Protein AF-A0A958PNV8-F1 (afdb_monomer_lite)

Secondary structure (DSSP, 8-state):
-HHHHHHHHHHHHHH----EEEEEEEEEEETTT--EEEEEEEEE-SSSTT-EEEEETTTEEEEESS--TTTS--BTTEEEEEEEEEEEGGGS-GGGGGGGTTPEE-TT--TT-SSEE-HHHHHHHHTTPPPEE-SS-TTSEE--HHHHHHHHHH-TT-EEEEEEEE-STTSPPEE-----GGGS--

Sequence (186 aa):
MTRSIFFILICLASAFKAFSVEVGFVTYQDHLDGSSVMYHVFISYPDKNSQWIHAYPPNGVESFHQFDRAFFPPSERYTLKIEIFSAPAWVLPTESYQVYFGKKFDRFYHGDNQHTTYCSKMVGELLGIPTTPFEDDPTRRGISVKNVYDFLHKNSLFQKTRVLYRLSPQTPFQELPHISCQSLLL

Radius of gyration: 18.82 Å; chains: 1; bounding box: 50×42×56 Å

pLDDT: mean 82.13, std 15.22, range [35.0, 97.25]

Structure (mmCIF, N/CA/C/O backbone):
data_AF-A0A958PNV8-F1
#
_entry.id   AF-A0A958PNV8-F1
#
loop_
_atom_site.group_PDB
_atom_site.id
_atom_site.type_symbol
_atom_site.label_atom_id
_atom_site.label_alt_id
_atom_site.label_comp_id
_atom_site.label_asym_id
_atom_site.label_entity_id
_atom_site.label_seq_id
_atom_site.pdbx_PDB_ins_code
_atom_site.Cartn_x
_atom_site.Cartn_y
_atom_site.Cartn_z
_atom_site.occupancy
_atom_site.B_iso_or_equiv
_atom_site.auth_seq_id
_atom_site.auth_comp_id
_atom_site.auth_asym_id
_atom_site.auth_atom_id
_atom_site.pdbx_PDB_model_num
ATOM 1 N N . MET A 1 1 ? -34.381 15.524 32.904 1.00 59.22 1 MET A N 1
ATOM 2 C CA . MET A 1 1 ? -33.508 14.360 32.609 1.00 59.22 1 MET A CA 1
ATOM 3 C C . MET A 1 1 ? -33.134 14.214 31.129 1.00 59.22 1 MET A C 1
ATOM 5 O O . MET A 1 1 ? -32.076 13.675 30.850 1.00 59.22 1 MET A O 1
ATOM 9 N N . THR A 1 2 ? -33.910 14.730 30.170 1.00 59.84 2 THR A N 1
ATOM 10 C CA . THR A 1 2 ? -33.634 14.605 28.719 1.00 59.84 2 THR A CA 1
ATOM 11 C C . THR A 1 2 ? -32.406 15.382 28.217 1.00 59.84 2 THR A C 1
ATOM 13 O O . THR A 1 2 ? -31.711 14.913 27.321 1.00 59.84 2 THR A O 1
ATOM 16 N N . ARG A 1 3 ? -32.077 16.532 28.823 1.00 60.06 3 ARG A N 1
ATOM 17 C CA . ARG A 1 3 ? -30.912 17.358 28.433 1.00 60.06 3 ARG A CA 1
ATOM 18 C C . ARG A 1 3 ? -29.554 16.692 28.701 1.00 60.06 3 ARG A C 1
ATOM 20 O O . ARG A 1 3 ? -28.625 16.892 27.928 1.00 60.06 3 ARG A O 1
ATOM 27 N N . SER A 1 4 ? -29.450 15.874 29.748 1.00 62.16 4 SER A N 1
ATOM 28 C CA . SER A 1 4 ? -28.208 15.174 30.113 1.00 62.16 4 SER A CA 1
ATOM 29 C C . SER A 1 4 ? -27.906 13.997 29.179 1.00 62.16 4 SER A C 1
ATOM 31 O O . SER A 1 4 ? -26.751 13.760 28.848 1.00 62.16 4 SER A O 1
ATOM 33 N N . ILE A 1 5 ? -28.944 13.304 28.696 1.00 68.88 5 ILE A N 1
ATOM 34 C CA . ILE A 1 5 ? -28.809 12.196 27.736 1.00 68.88 5 ILE A CA 1
ATOM 35 C C . ILE A 1 5 ? -28.324 12.720 26.378 1.00 68.88 5 ILE A C 1
ATOM 37 O O . ILE A 1 5 ? -27.430 12.137 25.773 1.00 68.88 5 ILE A O 1
ATOM 41 N N . PHE A 1 6 ? -28.858 13.859 25.928 1.00 66.62 6 PHE A N 1
ATOM 42 C CA . PHE A 1 6 ? -28.461 14.472 24.658 1.00 66.62 6 PHE A CA 1
ATOM 43 C C . PHE A 1 6 ? -26.981 14.897 24.654 1.00 66.62 6 PHE A C 1
ATOM 45 O O . PHE A 1 6 ? -26.277 14.679 23.672 1.00 66.62 6 PHE A O 1
ATOM 52 N N . PHE A 1 7 ? -26.479 15.424 25.777 1.00 65.56 7 PHE A N 1
ATOM 53 C CA . PHE A 1 7 ? -25.064 15.777 25.935 1.00 65.56 7 PHE A CA 1
ATOM 54 C C . PHE A 1 7 ? -24.144 14.547 25.916 1.00 65.56 7 PHE A C 1
ATOM 56 O O . PHE A 1 7 ? -23.103 14.578 25.269 1.00 65.56 7 PHE A O 1
ATOM 63 N N . ILE A 1 8 ? -24.540 13.444 26.563 1.00 71.12 8 ILE A N 1
ATOM 64 C CA . ILE A 1 8 ? -23.779 12.184 26.542 1.00 71.12 8 ILE A CA 1
ATOM 65 C C . ILE A 1 8 ? -23.729 11.600 25.124 1.00 71.12 8 ILE A C 1
ATOM 67 O O . ILE A 1 8 ? -22.671 11.157 24.695 1.00 71.12 8 ILE A O 1
ATOM 71 N N . LEU A 1 9 ? -24.829 11.654 24.367 1.00 65.19 9 LEU A N 1
ATOM 72 C CA . LEU A 1 9 ? -24.868 11.171 22.982 1.00 65.19 9 LEU A CA 1
ATOM 73 C C . LEU A 1 9 ? -24.000 12.013 22.037 1.00 65.19 9 LEU A C 1
ATOM 75 O O . LEU A 1 9 ? -23.308 11.447 21.196 1.00 65.19 9 LEU A O 1
ATOM 79 N N . ILE A 1 10 ? -23.975 13.340 22.201 1.00 64.12 10 ILE A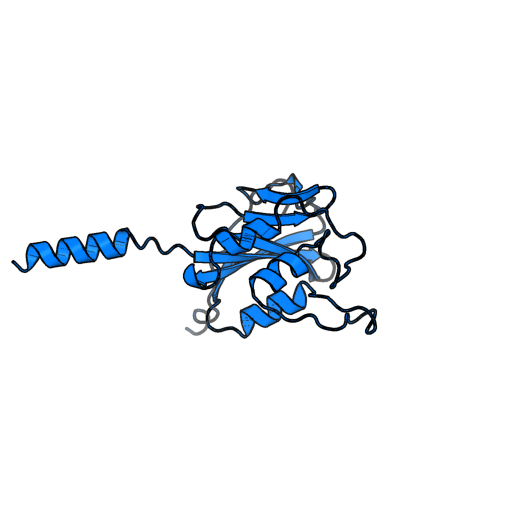 N 1
ATOM 80 C CA . ILE A 1 10 ? -23.088 14.224 21.426 1.00 64.12 10 ILE A CA 1
ATOM 81 C C . ILE A 1 10 ? -21.618 13.993 21.803 1.00 64.12 10 ILE A C 1
ATOM 83 O O . ILE A 1 10 ? -20.769 13.955 20.918 1.00 64.12 10 ILE A O 1
ATOM 87 N N . CYS A 1 11 ? -21.311 13.798 23.089 1.00 59.19 11 CYS A N 1
ATOM 88 C CA . CYS A 1 11 ? -19.958 13.478 23.547 1.00 59.19 11 CYS A CA 1
ATOM 89 C C . CYS A 1 11 ? -19.495 12.083 23.101 1.00 59.19 11 CYS A C 1
ATOM 91 O O . CYS A 1 11 ? -18.329 11.926 22.755 1.00 59.19 11 CYS A O 1
ATOM 93 N N . LEU A 1 12 ? -20.382 11.080 23.052 1.00 58.47 12 LEU A N 1
ATOM 94 C CA . LEU A 1 12 ? -20.063 9.795 22.425 1.00 58.47 12 LEU A CA 1
ATOM 95 C C . LEU A 1 12 ? -19.816 9.989 20.927 1.00 58.47 12 LEU A C 1
ATOM 97 O O . LEU A 1 12 ? -18.789 9.547 20.433 1.00 58.47 12 LEU A O 1
ATOM 101 N N . ALA A 1 13 ? -20.695 10.698 20.213 1.00 57.84 13 ALA A N 1
ATOM 102 C CA . ALA A 1 13 ? -20.546 10.948 18.778 1.00 57.84 13 ALA A CA 1
ATOM 103 C C . ALA A 1 13 ? -19.262 11.725 18.423 1.00 57.84 13 ALA A C 1
ATOM 105 O O . ALA A 1 13 ? -18.669 11.467 17.381 1.00 57.84 13 ALA A O 1
ATOM 106 N N . SER A 1 14 ? -18.796 12.638 19.283 1.00 51.69 14 SER A N 1
ATOM 107 C CA . SER A 1 14 ? -17.532 13.364 19.093 1.00 51.69 14 SER A CA 1
ATOM 108 C C . SER A 1 14 ? -16.295 12.590 19.571 1.00 51.69 14 SER A C 1
ATOM 110 O O . SER A 1 14 ? -15.209 12.801 19.029 1.00 51.69 14 SER A O 1
ATOM 112 N N . ALA A 1 15 ? -16.449 11.661 20.523 1.00 52.59 15 ALA A N 1
ATOM 113 C CA . ALA A 1 15 ? -15.430 10.669 20.874 1.00 52.59 15 ALA A CA 1
ATOM 114 C C . ALA A 1 15 ? -15.269 9.601 19.776 1.00 52.59 15 ALA A C 1
ATOM 116 O O . ALA A 1 15 ? -14.166 9.104 19.563 1.00 52.59 15 ALA A O 1
ATOM 117 N N . PHE A 1 16 ? -16.323 9.335 18.999 1.00 51.94 16 PHE A N 1
ATOM 118 C CA . PHE A 1 16 ? -16.246 8.680 17.694 1.00 51.94 16 PHE A CA 1
ATOM 119 C C . PHE A 1 16 ? -15.812 9.670 16.603 1.00 51.94 16 PHE A C 1
ATOM 121 O O . PHE A 1 16 ? -16.399 9.706 15.520 1.00 51.94 16 PHE A O 1
ATOM 128 N N . LYS A 1 17 ? -14.723 10.429 16.815 1.00 51.03 17 LYS A N 1
ATOM 129 C CA . LYS A 1 17 ? -13.845 10.717 15.672 1.00 51.03 17 LYS A CA 1
ATOM 130 C C . LYS A 1 17 ? -13.411 9.346 15.178 1.00 51.03 17 LYS A C 1
ATOM 132 O O . LYS A 1 17 ? -12.530 8.735 15.771 1.00 51.03 17 LYS A O 1
ATOM 137 N N . ALA A 1 18 ? -14.174 8.820 14.224 1.00 59.09 18 ALA A N 1
ATOM 138 C CA . ALA A 1 18 ? -14.134 7.429 13.844 1.00 59.09 18 ALA A CA 1
ATOM 139 C C . ALA A 1 18 ? -12.719 7.135 13.373 1.00 59.09 18 ALA A C 1
ATOM 141 O O . ALA A 1 18 ? -12.309 7.564 12.298 1.00 59.09 18 ALA A O 1
ATOM 142 N N . PHE A 1 19 ? -11.964 6.455 14.228 1.00 75.25 19 PHE A N 1
ATOM 143 C CA . PHE A 1 19 ? -10.732 5.815 13.838 1.00 75.25 19 PHE A CA 1
ATOM 144 C C . PHE A 1 19 ? -11.064 4.991 12.589 1.00 75.25 19 PHE A C 1
ATOM 146 O O . PHE A 1 19 ? -11.997 4.179 12.590 1.00 75.25 19 PHE A O 1
ATOM 153 N N . SER A 1 20 ? -10.379 5.288 11.493 1.00 87.06 20 SER A N 1
ATOM 154 C CA . SER A 1 20 ? -10.555 4.614 10.215 1.00 87.06 20 SER A CA 1
ATOM 155 C C . SER A 1 20 ? -9.220 4.047 9.786 1.00 87.06 20 SER A C 1
ATOM 157 O O . SER A 1 20 ? -8.192 4.714 9.903 1.00 87.06 20 SER A O 1
ATOM 159 N N . VAL A 1 21 ? -9.249 2.835 9.253 1.00 91.31 21 VAL A N 1
ATOM 160 C CA . VAL A 1 21 ? -8.105 2.276 8.539 1.00 91.31 21 VAL A CA 1
ATOM 161 C C . VAL A 1 21 ? -8.167 2.811 7.124 1.00 91.31 21 VAL A C 1
ATOM 163 O O . VAL A 1 21 ? -9.217 2.772 6.484 1.00 91.31 21 VAL A O 1
ATOM 166 N N . GLU A 1 22 ? -7.047 3.318 6.638 1.00 93.69 22 GLU A N 1
ATOM 167 C CA . GLU A 1 22 ? -6.929 3.873 5.304 1.00 93.69 22 GLU A CA 1
ATOM 168 C C . GLU A 1 22 ? -5.871 3.121 4.514 1.00 93.69 22 GLU A C 1
ATOM 170 O O . GLU A 1 22 ? -4.796 2.842 5.029 1.00 93.69 22 GLU A O 1
ATOM 175 N N . VAL A 1 23 ? -6.143 2.814 3.252 1.00 95.38 23 VAL A N 1
ATOM 176 C CA . VAL A 1 23 ? -5.193 2.191 2.330 1.00 95.38 23 VAL A CA 1
ATOM 177 C C . VAL A 1 23 ? -4.943 3.162 1.190 1.00 95.38 23 VAL A C 1
ATOM 179 O O . VAL A 1 23 ? -5.884 3.581 0.518 1.00 95.38 23 VAL A O 1
ATOM 182 N N . GLY A 1 24 ? -3.684 3.536 0.981 1.00 94.75 24 GLY A N 1
ATOM 183 C CA . GLY A 1 24 ? -3.285 4.450 -0.080 1.00 94.75 24 GLY A CA 1
ATOM 184 C C . GLY A 1 24 ? -2.506 3.751 -1.185 1.00 94.75 24 GLY A C 1
ATOM 185 O O . GLY A 1 24 ? -1.618 2.944 -0.913 1.00 94.75 24 GLY A O 1
ATOM 186 N N . PHE A 1 25 ? -2.824 4.092 -2.432 1.00 94.88 25 PHE A N 1
ATOM 187 C CA . PHE A 1 25 ? -2.173 3.577 -3.636 1.00 94.88 25 PHE A CA 1
ATOM 188 C C . PHE A 1 25 ? -1.466 4.691 -4.365 1.00 94.88 25 PHE A C 1
ATOM 190 O O . PHE A 1 25 ? -2.079 5.716 -4.646 1.00 94.88 25 PHE A O 1
ATOM 197 N N . VAL A 1 26 ? -0.215 4.461 -4.743 1.00 92.00 26 VAL A N 1
ATOM 198 C CA . VAL A 1 26 ? 0.576 5.418 -5.506 1.00 92.00 26 VAL A CA 1
ATOM 199 C C . VAL A 1 26 ? 0.642 4.986 -6.957 1.00 92.00 26 VAL A C 1
ATOM 201 O O . VAL A 1 26 ? 1.039 3.864 -7.278 1.00 92.00 26 VAL A O 1
ATOM 204 N N . THR A 1 27 ? 0.258 5.909 -7.828 1.00 91.25 27 THR A N 1
ATOM 205 C CA . THR A 1 27 ? 0.253 5.742 -9.276 1.00 91.25 27 THR A CA 1
ATOM 206 C C . THR A 1 27 ? 1.120 6.823 -9.907 1.00 91.25 27 THR A C 1
ATOM 208 O O . THR A 1 27 ? 0.961 8.004 -9.594 1.00 91.25 27 THR A O 1
ATOM 211 N N . TYR A 1 28 ? 2.025 6.422 -10.796 1.00 88.56 28 TYR A N 1
ATOM 212 C CA . TYR A 1 28 ? 2.662 7.339 -11.738 1.00 88.56 28 TYR A CA 1
ATOM 213 C C . TYR A 1 28 ? 1.811 7.424 -12.995 1.00 88.56 28 TYR A C 1
ATOM 215 O O . TYR A 1 28 ? 1.388 6.390 -13.510 1.00 88.56 28 TYR A O 1
ATOM 223 N N . GLN A 1 29 ? 1.579 8.638 -13.481 1.00 88.25 29 GLN A N 1
ATOM 224 C CA . GLN A 1 29 ? 0.932 8.893 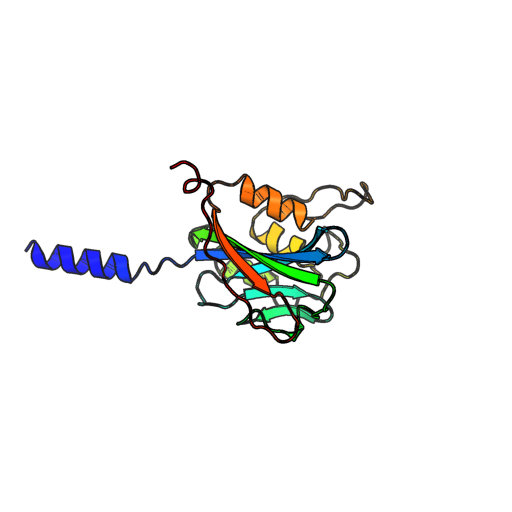-14.761 1.00 88.25 29 GLN A CA 1
ATOM 225 C C . GLN A 1 29 ? 1.897 9.646 -15.676 1.00 88.25 29 GLN A C 1
ATOM 227 O O . GLN A 1 29 ? 2.366 10.722 -15.306 1.00 88.25 29 GLN A O 1
ATOM 232 N N . ASP A 1 30 ? 2.204 9.073 -16.838 1.00 87.00 30 ASP A N 1
ATOM 233 C CA . ASP A 1 30 ? 3.079 9.677 -17.844 1.00 87.00 30 ASP A CA 1
ATOM 234 C C . ASP A 1 30 ? 2.318 10.745 -18.640 1.00 87.00 30 ASP A C 1
ATOM 236 O O . ASP A 1 30 ? 1.210 10.518 -19.132 1.00 87.00 30 ASP A O 1
ATOM 240 N N . HIS A 1 31 ? 2.913 11.929 -18.762 1.00 84.06 31 HIS A N 1
ATOM 241 C CA . HIS A 1 31 ? 2.342 13.044 -19.512 1.00 84.06 31 HIS A CA 1
ATOM 242 C C . HIS A 1 31 ? 2.406 12.873 -21.033 1.00 84.06 31 HIS A C 1
ATOM 244 O O . HIS A 1 31 ? 1.664 13.553 -21.740 1.00 84.06 31 HIS A O 1
ATOM 250 N N . LEU A 1 32 ? 3.285 12.005 -21.542 1.00 84.81 32 LEU A N 1
ATOM 251 C CA . LEU A 1 32 ? 3.522 11.859 -22.978 1.00 84.81 32 LEU A CA 1
ATOM 252 C C . LEU A 1 32 ? 2.483 10.971 -23.661 1.00 84.81 32 LEU A C 1
ATOM 254 O O . LEU A 1 32 ? 2.019 11.303 -24.749 1.00 84.81 32 LEU A O 1
ATOM 258 N N . ASP A 1 33 ? 2.127 9.850 -23.037 1.00 88.81 33 ASP A N 1
ATOM 259 C CA . ASP A 1 33 ? 1.218 8.851 -23.610 1.00 88.81 33 ASP A CA 1
ATOM 260 C C . ASP A 1 33 ? -0.023 8.583 -22.742 1.00 88.81 33 ASP A C 1
ATOM 262 O O . ASP A 1 33 ? -0.906 7.824 -23.141 1.00 88.81 33 ASP A O 1
ATOM 266 N N . GLY A 1 34 ? -0.119 9.215 -21.566 1.00 84.62 34 GLY A N 1
ATOM 267 C CA . GLY A 1 34 ? -1.224 9.024 -20.630 1.00 84.62 34 GLY A CA 1
ATOM 268 C C . GLY A 1 34 ? -1.208 7.672 -19.914 1.00 84.62 34 GLY A C 1
ATOM 269 O O . GLY A 1 34 ? -2.163 7.366 -19.194 1.00 84.62 34 GLY A O 1
ATOM 270 N N . SER A 1 35 ? -0.156 6.865 -20.089 1.00 87.69 35 SER A N 1
ATOM 271 C CA . SER A 1 35 ? -0.009 5.586 -19.402 1.00 87.69 35 SER A CA 1
ATOM 272 C C . SER A 1 35 ? 0.060 5.785 -17.889 1.00 87.69 35 SER A C 1
ATOM 274 O O . SER A 1 35 ? 0.491 6.823 -17.380 1.00 87.69 35 SER A O 1
ATOM 276 N N . SER A 1 36 ? -0.413 4.786 -17.143 1.00 88.19 36 SER A N 1
ATOM 277 C CA . SER A 1 36 ? -0.394 4.828 -15.685 1.00 88.19 36 SER A CA 1
ATOM 278 C C . SER A 1 36 ? 0.047 3.497 -15.104 1.00 88.19 36 SER A C 1
ATOM 280 O O . SER A 1 36 ? -0.340 2.434 -15.590 1.00 88.19 36 SER A O 1
ATOM 282 N N . VAL A 1 37 ? 0.873 3.566 -14.063 1.00 88.88 37 VAL A N 1
ATOM 283 C CA . VAL A 1 37 ? 1.393 2.392 -13.362 1.00 88.88 37 VAL A CA 1
ATOM 284 C C . VAL A 1 37 ? 1.232 2.599 -11.867 1.00 88.88 37 VAL A C 1
ATOM 286 O O . VAL A 1 37 ? 1.790 3.529 -11.279 1.00 88.88 37 VAL A O 1
ATOM 289 N N . MET A 1 38 ? 0.465 1.707 -11.249 1.00 90.31 38 MET A N 1
ATOM 290 C CA . MET A 1 38 ? 0.332 1.623 -9.803 1.00 90.31 38 MET A CA 1
ATOM 291 C C . MET A 1 38 ? 1.482 0.785 -9.256 1.00 90.31 38 MET A C 1
ATOM 293 O O . MET A 1 38 ? 1.607 -0.388 -9.602 1.00 90.31 38 MET A O 1
ATOM 297 N N . TYR A 1 39 ? 2.339 1.381 -8.433 1.00 88.31 39 TYR A N 1
ATOM 298 C CA . TYR A 1 39 ? 3.616 0.756 -8.069 1.00 88.31 39 TYR A CA 1
ATOM 299 C C . TYR A 1 39 ? 3.803 0.560 -6.567 1.00 88.31 39 TYR A C 1
ATOM 301 O O . TYR A 1 39 ? 4.649 -0.231 -6.156 1.00 88.31 39 TYR A O 1
ATOM 309 N N . HIS A 1 40 ? 3.038 1.268 -5.734 1.00 93.19 40 HIS A N 1
ATOM 310 C CA . HIS A 1 40 ? 3.202 1.193 -4.288 1.00 93.19 40 HIS A CA 1
ATOM 311 C C . HIS A 1 40 ? 1.869 1.287 -3.561 1.00 93.19 40 HIS A C 1
ATOM 313 O O . HIS A 1 40 ? 0.949 1.973 -4.005 1.00 93.19 40 HIS A O 1
ATOM 319 N N . VAL A 1 41 ? 1.786 0.600 -2.426 1.00 95.88 41 VAL A N 1
ATOM 320 C CA . VAL A 1 41 ? 0.628 0.613 -1.534 1.00 95.88 41 VAL A CA 1
ATOM 321 C C . VAL A 1 41 ? 1.091 0.705 -0.083 1.00 95.88 41 VAL A C 1
ATOM 323 O O . VAL A 1 41 ? 2.143 0.180 0.289 1.00 95.88 41 VAL A O 1
ATOM 326 N N . PHE A 1 42 ? 0.318 1.399 0.737 1.00 95.50 42 PHE A N 1
ATOM 327 C CA . PHE A 1 42 ? 0.571 1.590 2.161 1.00 95.50 42 PHE A CA 1
ATOM 328 C C . PHE A 1 42 ? -0.748 1.658 2.927 1.00 95.50 42 PHE A C 1
ATOM 330 O O . PHE A 1 42 ? -1.807 1.846 2.330 1.00 95.50 42 PHE A O 1
ATOM 337 N N . ILE A 1 43 ? -0.693 1.505 4.247 1.00 95.44 43 ILE A N 1
ATOM 338 C CA . ILE A 1 43 ? -1.884 1.436 5.100 1.00 95.44 43 ILE A CA 1
ATOM 339 C C . ILE A 1 43 ? -1.685 2.273 6.367 1.00 95.44 43 ILE A C 1
ATOM 341 O O . ILE A 1 43 ? -0.571 2.355 6.881 1.00 95.44 43 ILE A O 1
ATOM 345 N N . SER A 1 44 ? -2.720 2.968 6.835 1.00 92.81 44 SER A N 1
ATOM 346 C CA . SER A 1 44 ? -2.668 3.780 8.053 1.00 92.81 44 SER A CA 1
ATOM 347 C C . SER A 1 44 ? -2.778 2.905 9.296 1.00 92.81 44 SER A C 1
ATOM 349 O O . SER A 1 44 ? -3.285 1.784 9.231 1.00 92.81 44 SER A O 1
ATOM 351 N N . TYR A 1 45 ? -2.325 3.414 10.439 1.00 87.81 45 TYR A N 1
ATOM 352 C CA . TYR A 1 45 ? -2.700 2.848 11.732 1.00 87.81 45 TYR A CA 1
ATOM 353 C C . TYR A 1 45 ? -4.118 3.306 12.098 1.00 87.81 45 TYR A C 1
ATOM 355 O O . TYR A 1 45 ? -4.409 4.499 11.968 1.00 87.81 45 TYR A O 1
ATOM 363 N N . PRO A 1 46 ? -4.986 2.411 12.602 1.00 79.94 46 PRO A N 1
ATOM 364 C CA . PRO A 1 46 ? -6.336 2.782 13.016 1.00 79.94 46 PRO A CA 1
ATOM 365 C C . PRO A 1 46 ? -6.327 3.819 14.145 1.00 79.94 46 PRO A C 1
ATOM 367 O O . PRO A 1 46 ? -7.162 4.711 14.153 1.00 79.94 46 PRO A O 1
ATOM 370 N N . ASP A 1 47 ? -5.386 3.724 15.085 1.00 77.69 47 ASP A N 1
ATOM 371 C CA . ASP A 1 47 ? -5.351 4.466 16.351 1.00 77.69 47 ASP A CA 1
ATOM 372 C C . ASP A 1 47 ? -4.367 5.647 16.373 1.00 77.69 47 ASP A C 1
ATOM 374 O O . ASP A 1 47 ? -4.365 6.442 17.318 1.00 77.69 47 ASP A O 1
ATOM 378 N N . LYS A 1 48 ? -3.540 5.805 15.333 1.00 73.81 48 LYS A N 1
ATOM 379 C CA . LYS A 1 48 ? -2.525 6.862 15.262 1.00 73.81 48 LYS A CA 1
ATOM 380 C C . LYS A 1 48 ? -2.793 7.782 14.090 1.00 73.81 48 LYS A C 1
ATOM 382 O O . LYS A 1 48 ? -2.515 7.467 12.935 1.00 73.81 48 LYS A O 1
ATOM 387 N N . ASN A 1 49 ? -3.307 8.960 14.431 1.00 71.19 49 ASN A N 1
ATOM 388 C CA . ASN A 1 49 ? -3.658 9.984 13.462 1.00 71.19 49 ASN A CA 1
ATOM 389 C C . ASN A 1 49 ? -2.473 10.289 12.530 1.00 71.19 49 ASN A C 1
ATOM 391 O O . ASN A 1 49 ? -1.380 10.634 12.987 1.00 71.19 49 ASN A O 1
ATOM 395 N N . SER A 1 50 ? -2.713 10.155 11.227 1.00 75.56 50 SER A N 1
ATOM 396 C CA . SER A 1 50 ? -1.743 10.408 10.159 1.00 75.56 50 SER A CA 1
ATOM 397 C C . SER A 1 50 ? -0.467 9.559 10.197 1.00 75.56 50 SER A C 1
ATOM 399 O O . SER A 1 50 ? 0.505 9.935 9.550 1.00 75.56 50 SER A O 1
ATOM 401 N N . GLN A 1 51 ? -0.424 8.437 10.925 1.00 88.38 51 GLN A N 1
ATOM 402 C CA . GLN A 1 51 ? 0.699 7.505 10.821 1.00 88.38 51 GLN A CA 1
ATOM 403 C C . GLN A 1 51 ? 0.371 6.395 9.822 1.00 88.38 51 GLN A C 1
ATOM 405 O O . GLN A 1 51 ? -0.680 5.759 9.892 1.00 88.38 51 GLN A O 1
ATOM 410 N N . TRP A 1 52 ? 1.304 6.145 8.915 1.00 92.06 52 TRP A N 1
ATOM 411 C CA . TRP A 1 52 ? 1.220 5.135 7.871 1.00 92.06 52 TRP A CA 1
ATOM 412 C C . TRP A 1 52 ? 2.336 4.118 8.038 1.00 92.06 52 TRP A C 1
ATOM 414 O O . TRP A 1 52 ? 3.397 4.449 8.565 1.00 92.06 52 TRP A O 1
ATOM 424 N N . ILE A 1 53 ? 2.103 2.899 7.567 1.00 93.69 53 ILE A N 1
ATOM 425 C CA . ILE A 1 53 ? 3.102 1.843 7.449 1.00 93.69 53 ILE A CA 1
ATOM 426 C C . ILE A 1 53 ? 3.207 1.403 5.989 1.00 93.69 53 ILE A C 1
ATOM 428 O O . ILE A 1 53 ? 2.216 1.320 5.254 1.00 93.69 53 ILE A O 1
ATOM 432 N N . HIS A 1 54 ? 4.422 1.100 5.558 1.00 94.19 54 HIS A N 1
ATOM 433 C CA . HIS A 1 54 ? 4.693 0.516 4.250 1.00 94.19 54 HIS A CA 1
ATOM 434 C C . HIS A 1 54 ? 5.888 -0.427 4.318 1.00 94.19 54 HIS A C 1
ATOM 436 O O . HIS A 1 54 ? 6.656 -0.382 5.274 1.00 94.19 54 HIS A O 1
ATOM 442 N N . ALA A 1 55 ? 6.063 -1.244 3.282 1.00 94.44 55 ALA A N 1
ATOM 443 C CA . ALA A 1 55 ? 7.309 -1.958 3.040 1.00 94.44 55 ALA A CA 1
ATOM 444 C C . ALA A 1 55 ? 7.967 -1.400 1.773 1.00 94.44 55 ALA A C 1
ATOM 446 O O . ALA A 1 55 ? 7.408 -1.553 0.686 1.00 94.44 55 ALA A O 1
ATOM 447 N N . TYR A 1 56 ? 9.121 -0.743 1.903 1.00 90.19 56 TYR A N 1
ATOM 448 C CA . TYR A 1 56 ? 9.793 -0.043 0.804 1.00 90.19 56 TYR A CA 1
ATOM 449 C C . TYR A 1 56 ? 11.318 -0.262 0.841 1.00 90.19 56 TYR A C 1
ATOM 451 O O . TYR A 1 56 ? 11.912 -0.343 1.921 1.00 90.19 56 TYR A O 1
ATOM 459 N N . PRO A 1 57 ? 11.991 -0.408 -0.314 1.00 86.94 57 PRO A N 1
ATOM 460 C CA . PRO A 1 57 ? 13.442 -0.530 -0.350 1.00 86.94 57 PRO A CA 1
ATOM 461 C C . PRO A 1 57 ? 14.136 0.795 0.027 1.00 86.94 57 PRO A C 1
ATOM 463 O O . PRO A 1 57 ? 13.622 1.866 -0.276 1.00 86.94 57 PRO A O 1
ATOM 466 N N . PRO A 1 58 ? 15.345 0.753 0.615 1.00 85.38 58 PRO A N 1
ATOM 467 C CA . PRO A 1 58 ? 16.098 -0.445 0.984 1.00 85.38 58 PRO A CA 1
ATOM 468 C C . PRO A 1 58 ? 15.741 -0.999 2.375 1.00 85.38 58 PRO A C 1
ATOM 470 O O . PRO A 1 58 ? 16.205 -2.086 2.717 1.00 85.38 58 PRO A O 1
ATOM 473 N N . ASN A 1 59 ? 14.939 -0.277 3.157 1.00 84.06 59 ASN A N 1
ATOM 474 C CA . ASN A 1 59 ? 14.843 -0.466 4.604 1.00 84.06 59 ASN A CA 1
ATOM 475 C C . ASN A 1 59 ? 13.854 -1.560 5.038 1.00 84.06 59 ASN A C 1
ATOM 477 O O . ASN A 1 59 ? 14.022 -2.143 6.107 1.00 84.06 59 ASN A O 1
ATOM 481 N N . GLY A 1 60 ? 12.871 -1.907 4.203 1.00 91.94 60 GLY A N 1
ATOM 482 C CA . GLY A 1 60 ? 11.817 -2.850 4.579 1.00 91.94 60 GLY A CA 1
ATOM 483 C C . GLY A 1 60 ? 10.616 -2.138 5.170 1.00 91.94 60 GLY A C 1
ATOM 484 O O . GLY A 1 60 ? 10.118 -1.196 4.560 1.00 91.94 60 GLY A O 1
ATOM 485 N N . VAL A 1 61 ? 10.105 -2.639 6.295 1.00 94.69 61 VAL A N 1
ATOM 486 C CA . VAL A 1 61 ? 8.891 -2.104 6.922 1.00 94.69 61 VAL A CA 1
ATOM 487 C C . VAL A 1 61 ? 9.208 -0.869 7.758 1.00 94.69 61 VAL A C 1
ATOM 489 O O . VAL A 1 61 ? 9.920 -0.961 8.757 1.00 94.69 61 VAL A O 1
ATOM 492 N N . GLU A 1 62 ? 8.629 0.270 7.387 1.00 92.12 62 GLU A N 1
ATOM 493 C CA . GLU A 1 62 ? 8.825 1.557 8.061 1.00 92.12 62 GLU A CA 1
ATOM 494 C C . GLU A 1 62 ? 7.493 2.267 8.309 1.00 92.12 62 GLU A C 1
ATOM 496 O O . GLU A 1 62 ? 6.480 1.988 7.663 1.00 92.12 62 GLU A O 1
ATOM 501 N N . SER A 1 63 ? 7.488 3.186 9.276 1.00 90.94 63 SER A N 1
ATOM 502 C CA . SER A 1 63 ? 6.352 4.073 9.528 1.00 90.94 63 SER A CA 1
ATOM 503 C C . SER A 1 63 ? 6.686 5.509 9.143 1.00 90.94 63 SER A C 1
ATOM 505 O O . SER A 1 63 ? 7.802 5.967 9.374 1.00 90.94 63 SER A O 1
ATOM 507 N N . PHE A 1 64 ? 5.710 6.236 8.606 1.00 87.56 64 PHE A N 1
ATOM 508 C CA . PHE A 1 64 ? 5.869 7.630 8.188 1.00 87.56 64 PHE A CA 1
ATOM 509 C C . PHE A 1 64 ? 4.616 8.457 8.510 1.00 87.56 64 PHE A C 1
ATOM 511 O O . PHE A 1 64 ? 3.525 7.913 8.663 1.00 87.56 64 PHE A O 1
ATOM 518 N N . HIS A 1 65 ? 4.772 9.778 8.648 1.00 80.88 65 HIS A N 1
ATOM 519 C CA . HIS A 1 65 ? 3.690 10.683 9.080 1.00 80.88 65 HIS A CA 1
ATOM 520 C C . HIS A 1 65 ? 3.102 11.555 7.966 1.00 80.88 65 HIS A C 1
ATOM 522 O O . HIS A 1 65 ? 2.011 12.103 8.101 1.00 80.88 65 HIS A O 1
ATOM 528 N N . GLN A 1 66 ? 3.834 11.731 6.873 1.00 73.44 66 GLN A N 1
ATOM 529 C CA . GLN A 1 66 ? 3.419 12.553 5.744 1.00 73.44 66 GLN A CA 1
ATOM 530 C C . GLN A 1 66 ? 3.888 11.887 4.459 1.00 73.44 66 GLN A C 1
ATOM 532 O O . GLN A 1 66 ? 4.909 11.200 4.460 1.00 73.44 66 GLN A O 1
ATOM 537 N N . PHE A 1 67 ? 3.149 12.103 3.371 1.00 73.19 67 PHE A N 1
ATOM 538 C CA . PHE A 1 67 ? 3.554 11.714 2.020 1.00 73.19 67 PHE A CA 1
ATOM 539 C C . PHE A 1 67 ? 4.762 12.567 1.599 1.00 73.19 67 PHE A C 1
ATOM 541 O O . PHE A 1 67 ? 4.638 13.524 0.837 1.00 73.19 67 PHE A O 1
ATOM 548 N N . ASP A 1 68 ? 5.918 12.294 2.199 1.00 59.69 68 ASP A N 1
ATOM 549 C CA . ASP A 1 68 ? 7.117 13.101 2.042 1.00 59.69 68 ASP A CA 1
ATOM 550 C C . ASP A 1 68 ? 7.768 12.853 0.674 1.00 59.69 68 ASP A C 1
ATOM 552 O O . ASP A 1 68 ? 7.612 11.807 0.036 1.00 59.69 68 ASP A O 1
ATOM 556 N N . ARG A 1 69 ? 8.521 13.852 0.218 1.00 53.53 69 ARG A N 1
ATOM 557 C CA . ARG A 1 69 ? 9.161 13.940 -1.095 1.00 53.53 69 ARG A CA 1
ATOM 558 C C . ARG A 1 69 ? 10.174 12.822 -1.354 1.00 53.53 69 ARG A C 1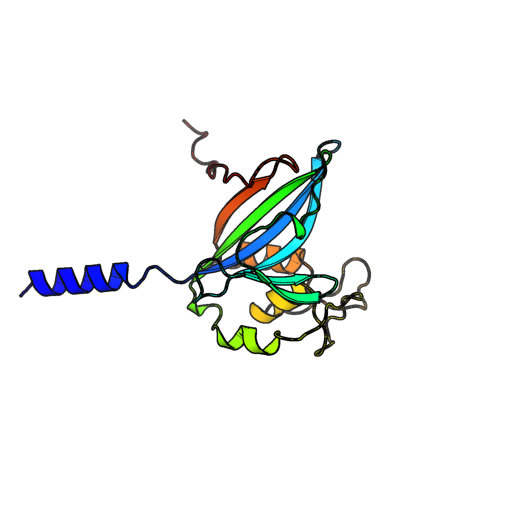
ATOM 560 O O . ARG A 1 69 ? 10.452 12.560 -2.520 1.00 53.53 69 ARG A O 1
ATOM 567 N N . ALA A 1 70 ? 10.718 12.194 -0.309 1.00 49.41 70 ALA A N 1
ATOM 568 C CA . ALA A 1 70 ? 11.803 11.216 -0.408 1.00 49.41 70 ALA A CA 1
ATOM 569 C C . ALA A 1 70 ? 11.367 9.840 -0.947 1.00 49.41 70 ALA A C 1
ATOM 571 O O . ALA A 1 70 ? 12.175 9.153 -1.567 1.00 49.41 70 ALA A O 1
ATOM 572 N N . PHE A 1 71 ? 10.104 9.444 -0.758 1.00 59.84 71 PHE A N 1
ATOM 573 C CA . PHE A 1 71 ? 9.612 8.131 -1.205 1.00 59.84 71 PHE A CA 1
ATOM 574 C C . PHE A 1 71 ? 9.192 8.110 -2.673 1.00 59.84 71 PHE A C 1
ATOM 576 O O . PHE A 1 71 ? 9.137 7.051 -3.292 1.00 59.84 71 PHE A O 1
ATOM 583 N N . PHE A 1 72 ? 8.895 9.283 -3.227 1.00 66.19 72 PHE A N 1
ATOM 584 C CA . PHE A 1 72 ? 8.279 9.438 -4.536 1.00 66.19 72 PHE A CA 1
ATOM 585 C C . PHE A 1 72 ? 9.172 10.345 -5.371 1.00 66.19 72 PHE A C 1
ATOM 587 O O . PHE A 1 72 ? 8.887 11.548 -5.444 1.00 66.19 72 PHE A O 1
ATOM 594 N N . PRO A 1 73 ? 10.284 9.813 -5.929 1.00 58.50 73 PRO A N 1
ATOM 595 C CA . PRO A 1 73 ? 11.231 10.613 -6.682 1.00 58.50 73 PRO A CA 1
ATOM 596 C C . PRO A 1 73 ? 10.446 11.337 -7.768 1.00 58.50 73 PRO A C 1
ATOM 598 O O . PRO A 1 73 ? 9.775 10.702 -8.591 1.00 58.50 73 PRO A O 1
ATOM 601 N N . PRO A 1 74 ? 10.415 12.667 -7.702 1.00 59.09 74 PRO A N 1
ATOM 602 C CA . PRO A 1 74 ? 9.565 13.413 -8.584 1.00 59.09 74 PRO A CA 1
ATOM 603 C C . PRO A 1 74 ? 10.250 13.544 -9.943 1.00 59.09 74 PRO A C 1
ATOM 605 O O . PRO A 1 74 ? 11.475 13.579 -10.049 1.00 59.09 74 PRO A O 1
ATOM 608 N N . SER A 1 75 ? 9.449 13.632 -10.992 1.00 68.25 75 SER A N 1
ATOM 609 C CA . SER A 1 75 ? 9.926 13.806 -12.355 1.00 68.25 75 SER A CA 1
ATOM 610 C C . SER A 1 75 ? 8.993 14.771 -13.057 1.00 68.25 75 SER A C 1
ATOM 612 O O . SER A 1 75 ? 7.785 14.687 -12.875 1.00 68.25 75 SER A O 1
ATOM 614 N N . GLU A 1 76 ? 9.537 15.661 -13.881 1.00 76.81 76 GLU A N 1
ATOM 615 C CA . GLU A 1 76 ? 8.726 16.543 -14.731 1.00 76.81 76 GLU A CA 1
ATOM 616 C C . GLU A 1 76 ? 7.903 15.761 -15.769 1.00 76.81 76 GLU A C 1
ATOM 618 O O . GLU A 1 76 ? 6.944 16.287 -16.322 1.00 76.81 76 GLU A O 1
ATOM 623 N N . ARG A 1 77 ? 8.247 14.487 -16.011 1.00 82.31 77 ARG A N 1
ATOM 624 C CA . ARG A 1 77 ? 7.530 13.592 -16.925 1.00 82.31 77 ARG A CA 1
ATOM 625 C C . ARG A 1 77 ? 6.301 12.931 -16.300 1.00 82.31 77 ARG A C 1
ATOM 627 O O . ARG A 1 77 ? 5.414 12.513 -17.041 1.00 82.31 77 ARG A O 1
ATOM 634 N N . TYR A 1 78 ? 6.239 12.824 -14.972 1.00 82.38 78 TYR A N 1
ATOM 635 C CA . TYR A 1 78 ? 5.217 12.021 -14.306 1.00 82.38 78 TYR A CA 1
ATOM 636 C C . TYR A 1 78 ? 4.444 12.819 -13.260 1.00 82.38 78 TYR A C 1
ATOM 638 O O . TYR A 1 78 ? 5.029 13.382 -12.334 1.00 82.38 78 TYR A O 1
ATOM 646 N N . THR A 1 79 ? 3.116 12.750 -13.330 1.00 84.94 79 THR A N 1
ATOM 647 C CA . THR A 1 79 ? 2.254 13.130 -12.209 1.00 84.94 79 THR A CA 1
ATOM 648 C C . THR A 1 79 ? 2.147 11.973 -11.232 1.00 84.94 79 THR A C 1
ATOM 650 O O . THR A 1 79 ? 1.937 10.823 -11.623 1.00 84.94 79 THR A O 1
ATOM 653 N N . LEU A 1 80 ? 2.262 12.283 -9.942 1.00 87.25 80 LEU A N 1
ATOM 654 C CA . LEU A 1 80 ? 1.963 11.327 -8.887 1.00 87.25 80 LEU A CA 1
ATOM 655 C C . LEU A 1 80 ? 0.500 11.470 -8.471 1.00 87.25 80 LEU A C 1
ATOM 657 O O . LEU A 1 80 ? 0.070 12.555 -8.077 1.00 87.25 80 LEU A O 1
ATOM 661 N N . LYS A 1 8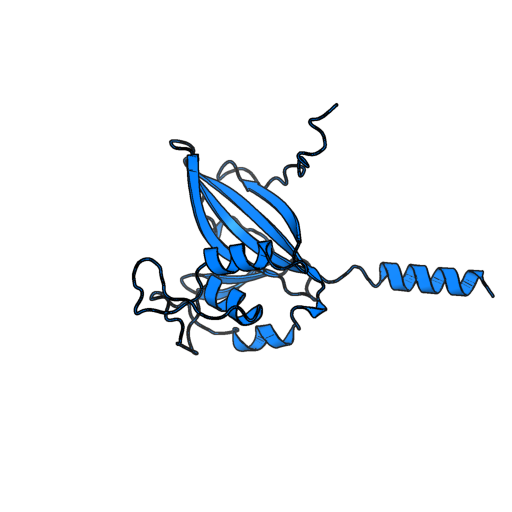1 ? -0.240 10.367 -8.501 1.00 88.88 81 LYS A N 1
ATOM 662 C CA . LYS A 1 81 ? -1.607 10.267 -7.990 1.00 88.88 81 LYS A CA 1
ATOM 663 C C . LYS A 1 81 ? -1.626 9.314 -6.799 1.00 88.88 81 LYS A C 1
ATOM 665 O O . LYS A 1 81 ? -1.119 8.198 -6.902 1.00 88.88 81 LYS A O 1
ATOM 670 N N . ILE A 1 82 ? -2.223 9.738 -5.688 1.00 90.94 82 ILE A N 1
ATOM 671 C CA . ILE A 1 82 ? -2.498 8.892 -4.526 1.00 90.94 82 ILE A CA 1
ATOM 672 C C . ILE A 1 82 ? -4.005 8.716 -4.391 1.00 90.94 82 ILE A C 1
ATOM 674 O O . ILE A 1 82 ? -4.720 9.696 -4.204 1.00 90.94 82 ILE A O 1
ATOM 678 N N . GLU A 1 83 ? -4.491 7.481 -4.461 1.00 93.56 83 GLU A N 1
ATOM 679 C CA . GLU A 1 83 ? -5.889 7.150 -4.160 1.00 93.56 83 GLU A CA 1
ATOM 680 C C . GLU A 1 83 ? -5.984 6.548 -2.764 1.00 93.56 83 GLU A C 1
ATOM 682 O O . GLU A 1 83 ? -5.260 5.600 -2.468 1.00 93.56 83 GLU A O 1
ATOM 687 N N . ILE A 1 84 ? -6.865 7.086 -1.919 1.00 93.25 84 ILE A N 1
ATOM 688 C CA . ILE A 1 84 ? -7.047 6.643 -0.534 1.00 93.25 84 ILE A CA 1
ATOM 689 C C . ILE A 1 84 ? -8.427 6.010 -0.376 1.00 93.25 84 ILE A C 1
ATOM 691 O O . ILE A 1 84 ? -9.447 6.606 -0.730 1.00 93.25 84 ILE A O 1
ATOM 695 N N . PHE A 1 85 ? -8.436 4.802 0.179 1.00 94.69 85 PHE A N 1
ATOM 696 C CA . PHE A 1 85 ? -9.621 4.051 0.573 1.00 94.69 85 PHE A CA 1
ATOM 697 C C . PHE A 1 85 ? -9.711 4.037 2.085 1.00 94.69 85 PHE A C 1
ATOM 699 O O . PHE A 1 85 ? -8.711 3.738 2.724 1.00 94.69 85 PHE A O 1
ATOM 706 N N . SER A 1 86 ? -10.880 4.294 2.654 1.00 93.12 86 SER A N 1
ATOM 707 C CA . SER A 1 86 ? -11.089 4.261 4.103 1.00 93.12 86 SER A CA 1
ATOM 708 C C . SER A 1 86 ? -12.119 3.194 4.471 1.00 93.12 86 SER A C 1
ATOM 710 O O . SER A 1 86 ? -13.092 2.988 3.744 1.00 93.12 86 SER A O 1
ATOM 712 N N . ALA A 1 87 ? -11.907 2.540 5.608 1.00 92.06 87 ALA A N 1
ATOM 713 C CA . ALA A 1 87 ? -12.816 1.584 6.232 1.00 92.06 87 ALA A CA 1
ATOM 714 C C . ALA A 1 87 ? -12.890 1.823 7.751 1.00 92.06 87 ALA A C 1
ATOM 716 O O . ALA A 1 87 ? -12.004 2.470 8.320 1.00 92.06 87 ALA A O 1
ATOM 717 N N . PRO A 1 88 ? -13.920 1.308 8.446 1.00 90.62 88 PRO A N 1
ATOM 718 C CA . PRO A 1 88 ? -13.985 1.375 9.905 1.00 90.62 88 PRO A CA 1
ATOM 719 C C . PRO A 1 88 ? -12.757 0.738 10.582 1.00 90.62 88 PRO A C 1
ATOM 721 O O . PRO A 1 88 ? -12.293 -0.311 10.142 1.00 90.62 88 PRO A O 1
ATOM 724 N N . ALA A 1 89 ? -12.260 1.308 11.690 1.00 87.69 89 ALA A N 1
ATOM 725 C CA . ALA A 1 89 ? -11.059 0.793 12.371 1.00 87.69 89 ALA A CA 1
ATOM 726 C C . ALA A 1 89 ? -11.138 -0.671 12.822 1.00 87.69 89 ALA A C 1
ATOM 728 O O . ALA A 1 89 ? -10.113 -1.341 12.885 1.00 87.69 89 ALA A O 1
ATOM 729 N N . TRP A 1 90 ? -12.334 -1.190 13.109 1.00 87.31 90 TRP A N 1
ATOM 730 C CA . TRP A 1 90 ? -12.501 -2.583 13.533 1.00 87.31 90 TRP A CA 1
ATOM 731 C C . TRP A 1 90 ? -12.144 -3.602 12.441 1.00 87.31 90 TRP A C 1
ATOM 733 O O . TRP A 1 90 ? -11.982 -4.777 12.755 1.00 87.31 90 TRP A O 1
ATOM 743 N N . VAL A 1 91 ? -12.004 -3.175 11.177 1.00 89.56 91 VAL A N 1
ATOM 744 C CA . VAL A 1 91 ? -11.563 -4.042 10.073 1.00 89.56 91 VAL A CA 1
ATOM 745 C C . VAL A 1 91 ? -10.132 -4.536 10.284 1.00 89.56 91 VAL A C 1
ATOM 747 O O . VAL A 1 91 ? -9.817 -5.646 9.864 1.00 89.56 91 VAL A O 1
ATOM 750 N N . LEU A 1 92 ? -9.275 -3.743 10.937 1.00 89.06 92 LEU A N 1
ATOM 751 C CA . LEU A 1 92 ? -7.878 -4.104 11.145 1.00 89.06 92 LEU A CA 1
ATOM 752 C C . LEU A 1 92 ? -7.389 -3.673 12.536 1.00 89.06 92 LEU A C 1
ATOM 754 O O . LEU A 1 92 ? -7.030 -2.510 12.725 1.00 89.06 92 LEU A O 1
ATOM 758 N N . PRO A 1 93 ? -7.350 -4.596 13.512 1.00 85.19 93 PRO A N 1
ATOM 759 C CA . PRO A 1 93 ? -6.848 -4.305 14.852 1.00 85.19 93 PRO A CA 1
ATOM 760 C C . PRO A 1 93 ? -5.365 -3.901 14.852 1.00 85.19 93 PRO A C 1
ATOM 762 O O . PRO A 1 93 ? -4.575 -4.459 14.083 1.00 85.19 93 PRO A O 1
ATOM 765 N N . THR A 1 94 ? -4.966 -2.981 15.740 1.00 83.50 94 THR A N 1
ATOM 766 C CA . THR A 1 94 ? -3.585 -2.461 15.843 1.00 83.50 94 THR A CA 1
ATOM 767 C C . THR A 1 94 ? -2.546 -3.570 16.059 1.00 83.50 94 THR A C 1
ATOM 769 O O . THR A 1 94 ? -1.428 -3.492 15.546 1.00 83.50 94 THR A O 1
ATOM 772 N N . GLU A 1 95 ? -2.886 -4.634 16.785 1.00 86.75 95 GLU A N 1
ATOM 773 C CA . GLU A 1 95 ? -2.000 -5.776 17.032 1.00 86.75 95 GLU A CA 1
ATOM 774 C C . GLU A 1 95 ? -1.569 -6.501 15.746 1.00 86.75 95 GLU A C 1
ATOM 776 O O . GLU A 1 95 ? -0.461 -7.035 15.690 1.00 86.75 95 GLU A O 1
ATOM 781 N N . SER A 1 96 ? -2.375 -6.434 14.681 1.00 89.69 96 SER A N 1
ATOM 782 C CA . SER A 1 96 ? -2.093 -7.078 13.388 1.00 89.69 96 SER A CA 1
ATOM 783 C C . SER A 1 96 ? -0.806 -6.558 12.741 1.00 89.69 96 SER A C 1
ATOM 785 O O . SER A 1 96 ? -0.153 -7.260 11.976 1.00 89.69 96 SER A O 1
ATOM 787 N N . TYR A 1 97 ? -0.403 -5.331 13.073 1.00 91.31 97 TYR A N 1
ATOM 788 C CA . TYR A 1 97 ? 0.776 -4.673 12.515 1.00 91.31 97 TYR A CA 1
ATOM 789 C C . TYR A 1 97 ? 2.077 -5.166 13.160 1.00 91.31 97 TYR A C 1
ATOM 791 O O . TYR A 1 97 ? 3.142 -5.079 12.545 1.00 91.31 97 TYR A O 1
ATOM 799 N N . GLN A 1 98 ? 2.012 -5.701 14.387 1.00 91.12 98 GLN A N 1
ATOM 800 C CA . GLN A 1 98 ? 3.200 -6.012 15.187 1.00 91.12 98 GLN A CA 1
ATOM 801 C C . GLN A 1 98 ? 4.122 -7.031 14.514 1.00 91.12 98 GLN A C 1
ATOM 803 O O . GLN A 1 98 ? 5.342 -6.922 14.617 1.00 91.12 98 GLN A O 1
ATOM 808 N N . VAL A 1 99 ? 3.549 -7.976 13.766 1.00 93.00 99 VAL A N 1
ATOM 809 C CA . VAL A 1 99 ? 4.294 -9.044 13.086 1.00 93.00 99 VAL A CA 1
ATOM 810 C C . VAL A 1 99 ? 5.190 -8.538 11.950 1.00 93.00 99 VAL A C 1
ATOM 812 O O . VAL A 1 99 ? 6.045 -9.287 11.477 1.00 93.00 99 VAL A O 1
ATOM 815 N N . TYR A 1 100 ? 5.006 -7.295 11.490 1.00 93.94 100 TYR A N 1
ATOM 816 C CA . TYR A 1 100 ? 5.752 -6.722 10.365 1.00 93.94 100 TYR A CA 1
ATOM 817 C C . TYR A 1 100 ? 6.947 -5.869 10.781 1.00 93.94 100 TYR A C 1
ATOM 819 O O . TYR A 1 100 ? 7.863 -5.688 9.975 1.00 93.94 100 TYR A O 1
ATOM 827 N N . PHE A 1 101 ? 6.983 -5.362 12.015 1.00 91.06 101 PHE A N 1
ATOM 828 C CA . PHE A 1 101 ? 8.111 -4.550 12.465 1.00 91.06 101 PHE A CA 1
ATOM 829 C C . PHE A 1 101 ? 9.419 -5.346 12.414 1.00 91.06 101 PHE A C 1
ATOM 831 O O . PHE A 1 101 ? 9.508 -6.474 12.893 1.00 91.06 101 PHE A O 1
ATOM 838 N N . GLY A 1 102 ? 10.445 -4.748 11.806 1.00 91.88 102 GLY A N 1
ATOM 839 C CA . GLY A 1 102 ? 11.756 -5.374 11.625 1.00 91.88 102 GLY A CA 1
ATOM 840 C C . GLY A 1 102 ? 11.877 -6.299 10.408 1.00 91.88 102 GLY A C 1
ATOM 841 O O . GLY A 1 102 ? 12.986 -6.754 10.118 1.00 91.88 102 GLY A O 1
ATOM 842 N N . LYS A 1 103 ? 10.796 -6.558 9.651 1.00 95.50 103 LYS A N 1
ATOM 843 C CA . LYS A 1 103 ? 10.906 -7.298 8.384 1.00 95.50 103 LYS A CA 1
ATOM 844 C C . LYS A 1 103 ? 11.653 -6.471 7.337 1.00 95.50 103 LYS A C 1
ATOM 846 O O . LYS A 1 103 ? 11.353 -5.298 7.109 1.00 95.50 103 LYS A O 1
ATOM 851 N N . LYS A 1 104 ? 12.599 -7.116 6.649 1.00 95.62 104 LYS A N 1
ATOM 852 C CA . LYS A 1 104 ? 13.352 -6.515 5.537 1.00 95.62 104 LYS A CA 1
ATOM 853 C C . LYS A 1 104 ? 12.529 -6.514 4.248 1.00 95.62 104 LYS A C 1
ATOM 855 O O . LYS A 1 104 ? 11.626 -7.337 4.079 1.00 95.62 104 LYS A O 1
ATOM 860 N N . PHE A 1 105 ? 12.884 -5.626 3.320 1.00 95.62 105 PHE A N 1
ATOM 861 C CA . PHE A 1 105 ? 12.257 -5.587 2.000 1.00 95.62 105 PHE A CA 1
ATOM 862 C C . PHE A 1 105 ? 12.587 -6.850 1.191 1.00 95.62 105 PHE A C 1
ATOM 864 O O . PHE A 1 105 ? 13.756 -7.221 1.051 1.00 95.62 105 PHE A O 1
ATOM 871 N N . ASP A 1 106 ? 11.566 -7.484 0.624 1.00 94.44 106 ASP A N 1
ATOM 872 C CA . ASP A 1 106 ? 11.710 -8.633 -0.265 1.00 94.44 106 ASP A CA 1
ATOM 873 C C . ASP A 1 106 ? 11.915 -8.186 -1.716 1.00 94.44 106 ASP A C 1
ATOM 875 O O . ASP A 1 106 ? 10.965 -7.920 -2.449 1.00 94.44 106 ASP A O 1
ATOM 879 N N . ARG A 1 107 ? 13.176 -8.132 -2.149 1.00 89.38 107 ARG A N 1
ATOM 880 C CA . ARG A 1 107 ? 13.542 -7.714 -3.514 1.00 89.38 107 ARG A CA 1
ATOM 881 C C . ARG A 1 107 ? 13.062 -8.665 -4.609 1.00 89.38 107 ARG A C 1
ATOM 883 O O . ARG A 1 107 ? 13.025 -8.274 -5.770 1.00 89.38 107 ARG A O 1
ATOM 890 N N . PHE A 1 108 ? 12.737 -9.899 -4.248 1.00 89.00 108 PHE A N 1
ATOM 891 C CA . PHE A 1 108 ? 12.378 -10.959 -5.184 1.00 89.00 108 PHE A CA 1
ATOM 892 C C . PHE A 1 108 ? 10.889 -11.315 -5.101 1.00 89.00 108 PHE A C 1
ATOM 894 O O . PHE A 1 108 ? 10.426 -12.216 -5.801 1.00 89.00 108 PHE A O 1
ATOM 901 N N . TYR A 1 109 ? 10.126 -10.585 -4.280 1.00 88.38 109 TYR A N 1
ATOM 902 C CA . TYR A 1 109 ? 8.679 -10.719 -4.153 1.00 88.38 109 TYR A CA 1
ATOM 903 C C . TYR A 1 109 ? 8.226 -12.150 -3.813 1.00 88.38 109 TYR A C 1
ATOM 905 O O . TYR A 1 109 ? 7.266 -12.658 -4.392 1.00 88.38 109 TYR A O 1
ATOM 913 N N . HIS A 1 110 ? 8.898 -12.819 -2.871 1.00 87.44 110 HIS A N 1
ATOM 914 C CA . HIS A 1 110 ? 8.489 -14.153 -2.438 1.00 87.44 110 HIS A CA 1
ATOM 915 C C . HIS A 1 110 ? 7.199 -14.078 -1.604 1.00 87.44 110 HIS A C 1
ATOM 917 O O . HIS A 1 110 ? 7.182 -13.574 -0.473 1.00 87.44 110 HIS A O 1
ATOM 923 N N . GLY A 1 111 ? 6.099 -14.617 -2.140 1.00 83.81 111 GLY A N 1
ATOM 924 C CA . GLY A 1 111 ? 4.817 -14.692 -1.432 1.00 83.81 111 GLY A CA 1
ATOM 925 C C . GLY A 1 111 ? 4.895 -15.461 -0.114 1.00 83.81 111 GLY A C 1
ATOM 926 O O . GLY A 1 111 ? 4.283 -15.048 0.863 1.00 83.81 111 GLY A O 1
ATOM 927 N N . ASP A 1 112 ? 5.749 -16.480 -0.031 1.00 85.19 112 ASP A N 1
ATOM 928 C CA . ASP A 1 112 ? 5.732 -17.425 1.094 1.00 85.19 112 ASP A CA 1
ATOM 929 C C . ASP A 1 112 ? 6.809 -17.143 2.162 1.00 85.19 112 ASP A C 1
ATOM 931 O O . ASP A 1 112 ? 6.840 -17.779 3.214 1.00 85.19 112 ASP A O 1
ATOM 935 N N . ASN A 1 113 ? 7.702 -16.169 1.935 1.00 87.44 113 ASN A N 1
ATOM 936 C CA . ASN A 1 113 ? 8.778 -15.860 2.883 1.00 87.44 113 ASN A CA 1
ATOM 937 C C . ASN A 1 113 ? 8.253 -15.105 4.116 1.00 87.44 113 ASN A C 1
ATOM 939 O O . ASN A 1 113 ? 7.731 -13.998 4.003 1.00 87.44 113 ASN A O 1
ATOM 943 N N . GLN A 1 114 ? 8.432 -15.664 5.309 1.00 89.38 114 GLN A N 1
ATOM 944 C CA . GLN A 1 114 ? 7.947 -15.051 6.548 1.00 89.38 114 GLN A CA 1
ATOM 945 C C . GLN A 1 114 ? 8.858 -13.932 7.088 1.00 89.38 114 GLN A C 1
ATOM 947 O O . GLN A 1 114 ? 8.381 -13.076 7.835 1.00 89.38 114 GLN A O 1
ATOM 952 N N . HIS A 1 115 ? 10.136 -13.900 6.702 1.00 91.75 115 HIS A N 1
ATOM 953 C CA . HIS A 1 115 ? 11.148 -12.965 7.217 1.00 91.75 115 HIS A CA 1
ATOM 954 C C . HIS A 1 115 ? 11.257 -11.663 6.416 1.00 91.75 115 HIS A C 1
ATOM 956 O O . HIS A 1 115 ? 11.763 -10.657 6.920 1.00 91.75 115 HIS A O 1
ATOM 962 N N . THR A 1 116 ? 10.797 -11.677 5.168 1.00 94.88 116 THR A N 1
ATOM 963 C CA . THR A 1 116 ? 10.801 -10.520 4.271 1.00 94.88 116 THR A CA 1
ATOM 964 C C . THR A 1 116 ? 9.388 -10.189 3.823 1.00 94.88 116 THR A C 1
ATOM 966 O O . THR A 1 116 ? 8.493 -11.034 3.833 1.00 94.88 116 THR A O 1
ATOM 969 N N . THR A 1 117 ? 9.162 -8.937 3.442 1.00 96.75 117 THR A N 1
ATOM 970 C CA . THR A 1 117 ? 7.887 -8.528 2.853 1.00 96.75 117 THR A CA 1
ATOM 971 C C . THR A 1 117 ? 8.080 -7.404 1.843 1.00 96.75 117 THR A C 1
ATOM 973 O O . THR A 1 117 ? 9.115 -6.743 1.807 1.00 96.75 117 THR A O 1
ATOM 976 N N . TYR A 1 118 ? 7.073 -7.193 1.011 1.00 95.75 118 TYR A N 1
ATOM 977 C CA . TYR A 1 118 ? 6.971 -6.081 0.074 1.00 95.75 118 TYR A CA 1
ATOM 978 C C . TYR A 1 118 ? 5.609 -5.410 0.257 1.00 95.75 118 TYR A C 1
ATOM 980 O O . TYR A 1 118 ? 4.727 -5.956 0.924 1.00 95.75 118 TYR A O 1
ATOM 988 N N . CYS A 1 119 ? 5.445 -4.207 -0.293 1.00 95.62 119 CYS A N 1
ATOM 989 C CA . CYS A 1 119 ? 4.325 -3.320 0.021 1.00 95.62 119 CYS A CA 1
ATOM 990 C C . CYS A 1 119 ? 2.951 -4.000 -0.071 1.00 95.62 119 CYS A C 1
ATOM 992 O O . CYS A 1 119 ? 2.203 -4.014 0.906 1.00 95.62 119 CYS A O 1
ATOM 994 N N . SER A 1 120 ? 2.643 -4.629 -1.204 1.00 96.56 120 SER A N 1
ATOM 995 C CA . SER A 1 120 ? 1.344 -5.261 -1.435 1.00 96.56 120 SER A CA 1
ATOM 996 C C . SER A 1 120 ? 1.153 -6.586 -0.708 1.00 96.56 120 SER A C 1
ATOM 998 O O . SER A 1 120 ? 0.024 -6.881 -0.329 1.00 96.56 120 SER A O 1
ATOM 1000 N N . LYS A 1 121 ? 2.220 -7.344 -0.426 1.00 96.31 121 LYS A N 1
ATOM 1001 C CA . LYS A 1 121 ? 2.137 -8.513 0.462 1.00 96.31 121 LYS A CA 1
ATOM 1002 C C . LYS A 1 121 ? 1.750 -8.104 1.873 1.00 96.31 121 LYS A C 1
ATOM 1004 O O . LYS A 1 121 ? 0.792 -8.642 2.404 1.00 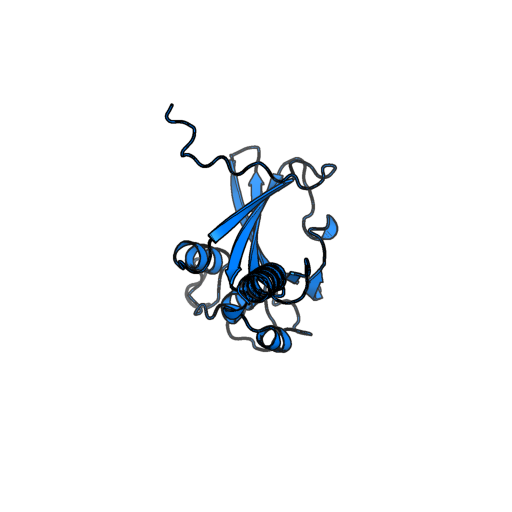96.31 121 LYS A O 1
ATOM 1009 N N . MET A 1 122 ? 2.451 -7.128 2.448 1.00 96.88 122 MET A N 1
ATOM 1010 C CA . MET A 1 122 ? 2.159 -6.640 3.796 1.00 96.88 122 MET A CA 1
ATOM 1011 C C . MET A 1 122 ? 0.713 -6.147 3.907 1.00 96.88 122 MET A C 1
ATOM 1013 O O . MET A 1 122 ? -0.022 -6.582 4.786 1.00 96.88 122 MET A O 1
ATOM 1017 N N . VAL A 1 123 ? 0.294 -5.258 3.001 1.00 97.25 123 VAL A N 1
ATOM 1018 C CA . VAL A 1 123 ? -1.069 -4.710 3.023 1.00 97.25 123 VAL A CA 1
ATOM 1019 C C . VAL A 1 123 ? -2.104 -5.802 2.752 1.00 97.25 123 VAL A C 1
ATOM 1021 O O . VAL A 1 123 ? -3.129 -5.850 3.420 1.00 97.25 123 VAL A O 1
ATOM 1024 N N . GLY A 1 124 ? -1.850 -6.699 1.802 1.00 96.56 124 GLY A N 1
ATOM 1025 C CA . GLY A 1 124 ? -2.790 -7.759 1.469 1.00 96.56 124 GLY A CA 1
ATOM 1026 C C . GLY A 1 124 ? -2.958 -8.798 2.572 1.00 96.56 124 GLY A C 1
ATOM 1027 O O . GLY A 1 124 ? -4.088 -9.160 2.873 1.00 96.56 124 GLY A O 1
ATOM 1028 N N . GLU A 1 125 ? -1.875 -9.228 3.217 1.00 95.75 125 GLU A N 1
ATOM 1029 C CA . GLU A 1 125 ? -1.935 -10.139 4.364 1.00 95.75 125 GLU A CA 1
ATOM 1030 C C . GLU A 1 125 ? -2.680 -9.506 5.549 1.00 95.75 125 GLU A C 1
ATOM 1032 O O . GLU A 1 125 ? -3.534 -10.166 6.139 1.00 95.75 125 GLU A O 1
ATOM 1037 N N . LEU A 1 126 ? -2.437 -8.218 5.845 1.00 95.62 126 LEU A N 1
ATOM 1038 C CA . LEU A 1 126 ? -3.206 -7.467 6.848 1.00 95.62 126 LEU A CA 1
ATOM 1039 C C . LEU A 1 126 ? -4.710 -7.477 6.531 1.00 95.62 126 LEU A C 1
ATOM 1041 O O . LEU A 1 126 ? -5.535 -7.617 7.425 1.00 95.62 126 LEU A O 1
ATOM 1045 N N . LEU A 1 127 ? -5.072 -7.371 5.254 1.00 95.31 127 LEU A N 1
ATOM 1046 C CA . LEU A 1 127 ? -6.460 -7.366 4.790 1.00 95.31 127 LEU A CA 1
ATOM 1047 C C . LEU A 1 127 ? -7.047 -8.769 4.547 1.00 95.31 127 LEU A C 1
ATOM 1049 O O . LEU A 1 127 ? -8.182 -8.878 4.081 1.00 95.31 127 LEU A O 1
ATOM 1053 N N . GLY A 1 128 ? -6.295 -9.842 4.820 1.00 94.38 128 GLY A N 1
ATOM 1054 C CA . GLY A 1 128 ? -6.734 -11.219 4.579 1.00 94.38 128 GLY A CA 1
ATOM 1055 C C . GLY A 1 128 ? -6.896 -11.583 3.097 1.00 94.38 128 GLY A C 1
ATOM 1056 O O . GLY A 1 128 ? -7.673 -12.476 2.757 1.00 94.38 128 GLY A O 1
ATOM 1057 N N . ILE A 1 129 ? -6.193 -10.894 2.197 1.00 94.50 129 ILE A N 1
ATOM 1058 C CA . ILE A 1 129 ? -6.221 -11.157 0.756 1.00 94.50 129 ILE A CA 1
ATOM 1059 C C . ILE A 1 129 ? -5.369 -12.403 0.461 1.00 94.50 129 ILE A C 1
ATOM 1061 O O . ILE A 1 129 ? -4.185 -12.425 0.805 1.00 94.50 129 ILE A O 1
ATOM 1065 N N . PRO A 1 130 ? -5.924 -13.442 -0.192 1.00 91.00 130 PRO A N 1
ATOM 1066 C CA . PRO A 1 130 ? -5.165 -14.641 -0.528 1.00 91.00 130 PRO A CA 1
ATOM 1067 C C . PRO A 1 130 ? -4.128 -14.364 -1.622 1.00 91.00 130 PRO A C 1
ATOM 1069 O O . PRO A 1 130 ? -4.324 -13.512 -2.490 1.00 91.00 130 PRO A O 1
ATOM 1072 N N . THR A 1 131 ? -3.045 -15.144 -1.632 1.00 90.31 131 THR A N 1
ATOM 1073 C CA . THR A 1 131 ? -2.043 -15.067 -2.701 1.00 90.31 131 THR A CA 1
ATOM 1074 C C . THR A 1 131 ? -2.586 -15.626 -4.019 1.00 90.31 131 THR A C 1
ATOM 1076 O O . THR A 1 131 ? -3.205 -16.698 -4.079 1.00 90.31 131 THR A O 1
ATOM 1079 N N . THR A 1 132 ? -2.291 -14.932 -5.112 1.00 88.69 132 THR A N 1
ATOM 1080 C CA . THR A 1 132 ? -2.596 -15.352 -6.482 1.00 88.69 132 THR A CA 1
ATOM 1081 C C . THR A 1 132 ? -1.306 -15.602 -7.263 1.00 88.69 132 THR A C 1
ATOM 1083 O O . THR A 1 132 ? -0.258 -15.071 -6.888 1.00 88.69 132 THR A O 1
ATOM 1086 N N . PRO A 1 133 ? -1.346 -16.403 -8.340 1.00 87.06 133 PRO A N 1
ATOM 1087 C CA . PRO A 1 133 ? -0.257 -16.448 -9.311 1.00 87.06 133 PRO A CA 1
ATOM 1088 C C . PRO A 1 133 ? 0.063 -15.048 -9.851 1.00 87.06 133 PRO A C 1
ATOM 1090 O O . PRO A 1 133 ? -0.855 -14.238 -10.018 1.00 87.06 133 PRO A O 1
ATOM 1093 N N . PHE A 1 134 ? 1.337 -14.761 -10.118 1.00 80.75 134 PHE A N 1
ATOM 1094 C CA . PHE A 1 134 ? 1.720 -13.545 -10.835 1.00 80.75 134 PHE A CA 1
ATOM 1095 C C . PHE A 1 134 ? 1.425 -13.678 -12.338 1.00 80.75 134 PHE A C 1
ATOM 1097 O O . PHE A 1 134 ? 1.472 -14.775 -12.893 1.00 80.75 134 PHE A O 1
ATOM 1104 N N . GLU A 1 135 ? 1.101 -12.559 -12.997 1.00 81.25 135 GLU A N 1
ATOM 1105 C CA . GLU A 1 135 ? 0.772 -12.539 -14.433 1.00 81.25 135 GLU A CA 1
ATOM 1106 C C . GLU A 1 135 ? 1.990 -12.863 -15.314 1.00 81.25 135 GLU A C 1
ATOM 1108 O O . GLU A 1 135 ? 1.843 -13.506 -16.351 1.00 81.25 135 GLU A O 1
ATOM 1113 N N . ASP A 1 136 ? 3.187 -12.446 -14.893 1.00 81.00 136 ASP A N 1
ATOM 1114 C CA . ASP A 1 136 ? 4.457 -12.666 -15.592 1.00 81.00 136 ASP A CA 1
ATOM 1115 C C . ASP A 1 136 ? 5.093 -14.032 -15.287 1.00 81.00 136 ASP A C 1
ATOM 1117 O O . ASP A 1 136 ? 5.822 -14.569 -16.120 1.00 81.00 136 ASP A O 1
ATOM 1121 N N . ASP A 1 137 ? 4.797 -14.614 -14.122 1.00 81.00 137 ASP A N 1
ATOM 1122 C CA . ASP A 1 137 ? 5.244 -15.952 -13.729 1.00 81.00 137 ASP A CA 1
ATOM 1123 C C . ASP A 1 137 ? 4.166 -16.678 -12.898 1.00 81.00 137 ASP A C 1
ATOM 1125 O O . ASP A 1 137 ? 4.105 -16.521 -11.672 1.00 81.00 137 ASP A O 1
ATOM 1129 N N . PRO A 1 138 ? 3.343 -17.533 -13.534 1.00 84.50 138 PRO A N 1
ATOM 1130 C CA . PRO A 1 138 ? 2.273 -18.263 -12.857 1.00 84.50 138 PRO A CA 1
ATOM 1131 C C . PRO A 1 138 ? 2.749 -19.273 -11.801 1.00 84.50 138 PRO A C 1
ATOM 1133 O O . PRO A 1 138 ? 1.937 -19.752 -11.007 1.00 84.50 138 PRO A O 1
ATOM 1136 N N . THR A 1 139 ? 4.036 -19.639 -11.792 1.00 83.62 139 THR A N 1
ATOM 1137 C CA . THR A 1 139 ? 4.599 -20.552 -10.782 1.00 83.62 139 THR A CA 1
ATOM 1138 C C . THR A 1 139 ? 4.890 -19.833 -9.470 1.00 83.62 139 THR A C 1
ATOM 1140 O O . THR A 1 139 ? 4.898 -20.453 -8.404 1.00 83.62 139 THR A O 1
ATOM 1143 N N . ARG A 1 140 ? 5.068 -18.509 -9.525 1.00 84.25 140 ARG A N 1
ATOM 1144 C CA . ARG A 1 140 ? 5.235 -17.654 -8.354 1.00 84.25 140 ARG A CA 1
ATOM 1145 C C . ARG A 1 140 ? 3.872 -17.192 -7.863 1.00 84.25 140 ARG A C 1
ATOM 1147 O O . ARG A 1 140 ? 3.028 -16.741 -8.633 1.00 84.25 140 ARG A O 1
ATOM 1154 N N . ARG A 1 141 ? 3.673 -17.259 -6.548 1.00 87.62 141 ARG A N 1
ATOM 1155 C CA . ARG A 1 141 ? 2.479 -16.730 -5.883 1.00 87.62 141 ARG A CA 1
ATOM 1156 C C . ARG A 1 141 ? 2.831 -15.501 -5.062 1.00 87.62 141 ARG A C 1
ATOM 1158 O O . ARG A 1 141 ? 3.910 -15.417 -4.476 1.00 87.62 141 ARG A O 1
ATOM 1165 N N . GLY A 1 142 ? 1.905 -14.558 -4.999 1.00 91.44 142 GLY A N 1
ATOM 1166 C CA . GLY A 1 142 ? 2.059 -13.338 -4.226 1.00 91.44 142 GLY A CA 1
ATOM 1167 C C . GLY A 1 142 ? 0.778 -12.525 -4.188 1.00 91.44 142 GLY A C 1
ATOM 1168 O O . GLY A 1 142 ? -0.289 -13.004 -4.560 1.00 91.44 142 GLY A O 1
ATOM 1169 N N . ILE A 1 143 ? 0.882 -11.292 -3.711 1.00 93.31 143 ILE A N 1
ATOM 1170 C CA . ILE A 1 143 ? -0.223 -10.336 -3.724 1.00 93.31 143 ILE A CA 1
ATOM 1171 C C . ILE A 1 143 ? 0.286 -9.118 -4.473 1.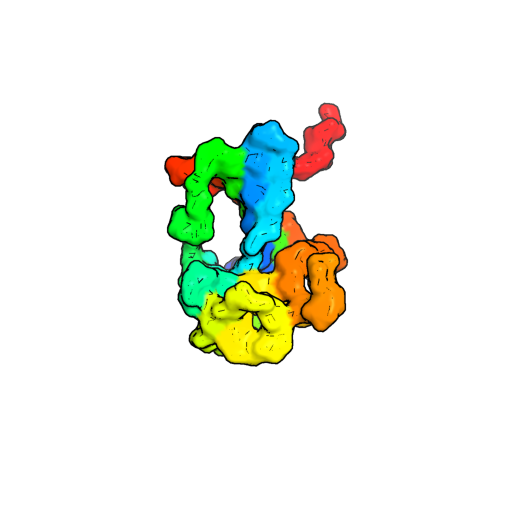00 93.31 143 ILE A C 1
ATOM 1173 O O . ILE A 1 143 ? 1.120 -8.383 -3.953 1.00 93.31 143 ILE A O 1
ATOM 1177 N N . SER A 1 144 ? -0.171 -8.899 -5.702 1.00 93.44 144 SER A N 1
ATOM 1178 C CA . SER A 1 144 ? 0.194 -7.698 -6.455 1.00 93.44 144 SER A CA 1
ATOM 1179 C C . SER A 1 144 ? -0.535 -6.467 -5.910 1.00 93.44 144 SER A C 1
ATOM 1181 O O . SER A 1 144 ? -1.591 -6.571 -5.283 1.00 93.44 144 SER A O 1
ATOM 1183 N N . VAL A 1 145 ? -0.006 -5.276 -6.195 1.00 94.25 145 VAL A N 1
ATOM 1184 C CA . VAL A 1 145 ? -0.680 -4.009 -5.865 1.00 94.25 145 VAL A CA 1
ATOM 1185 C C . VAL A 1 145 ? -2.084 -3.960 -6.490 1.00 94.25 145 VAL A C 1
ATOM 1187 O O . VAL A 1 145 ? -3.040 -3.543 -5.836 1.00 94.25 145 VAL A O 1
ATOM 1190 N N . LYS A 1 146 ? -2.231 -4.492 -7.711 1.00 93.12 146 LYS A N 1
ATOM 1191 C CA . LYS A 1 146 ? -3.518 -4.622 -8.400 1.00 93.12 146 LYS A CA 1
ATOM 1192 C C . LYS A 1 146 ? -4.496 -5.531 -7.650 1.00 93.12 146 LYS A C 1
ATOM 1194 O O . LYS A 1 146 ? -5.667 -5.181 -7.545 1.00 93.12 146 LYS A O 1
ATOM 1199 N N . ASN A 1 147 ? -4.041 -6.655 -7.085 1.00 93.50 147 ASN A N 1
ATOM 1200 C CA . ASN A 1 147 ? -4.915 -7.534 -6.296 1.00 93.50 147 ASN A CA 1
ATOM 1201 C C . ASN A 1 147 ? -5.497 -6.803 -5.080 1.00 93.50 147 ASN A C 1
ATOM 1203 O O . ASN A 1 147 ? -6.687 -6.942 -4.803 1.00 93.50 147 ASN A O 1
ATOM 1207 N N . VAL A 1 148 ? -4.678 -6.000 -4.389 1.00 96.81 148 VAL A N 1
ATOM 1208 C CA . VAL A 1 148 ? -5.148 -5.176 -3.266 1.00 96.81 148 VAL A CA 1
ATOM 1209 C C . VAL A 1 148 ? -6.166 -4.145 -3.754 1.00 96.81 148 VAL A C 1
ATOM 1211 O O . VAL A 1 148 ? -7.249 -4.038 -3.187 1.00 96.81 148 VAL A O 1
ATOM 1214 N N . TYR A 1 149 ? -5.866 -3.431 -4.839 1.00 96.19 149 TYR A N 1
ATOM 1215 C CA . TYR A 1 149 ? -6.766 -2.423 -5.403 1.00 96.19 149 TYR A CA 1
ATOM 1216 C C . TYR A 1 149 ? -8.129 -3.006 -5.798 1.00 96.19 149 TYR A C 1
ATOM 1218 O O . TYR A 1 149 ? -9.173 -2.478 -5.407 1.00 96.19 149 TYR A O 1
ATOM 1226 N N . ASP A 1 150 ? -8.126 -4.125 -6.526 1.00 94.94 150 ASP A N 1
ATOM 1227 C CA . ASP A 1 150 ? -9.339 -4.811 -6.973 1.00 94.94 150 ASP A CA 1
ATOM 1228 C C . ASP A 1 150 ? -10.165 -5.328 -5.787 1.00 94.94 150 ASP A C 1
ATOM 1230 O O . ASP A 1 150 ? -11.396 -5.272 -5.826 1.00 94.94 150 ASP A O 1
ATOM 1234 N N . PHE A 1 151 ? -9.509 -5.819 -4.729 1.00 96.12 151 PHE A N 1
ATOM 1235 C CA . PHE A 1 151 ? -10.180 -6.246 -3.502 1.00 96.12 151 PHE A CA 1
ATOM 1236 C C . PHE A 1 151 ? -10.926 -5.083 -2.844 1.00 96.12 151 PHE A C 1
ATOM 1238 O O . PHE A 1 151 ? -12.110 -5.220 -2.540 1.00 96.12 151 PHE A O 1
ATOM 1245 N N . LEU A 1 152 ? -10.283 -3.922 -2.688 1.00 96.25 152 LEU A N 1
ATOM 1246 C CA . LEU A 1 152 ? -10.912 -2.765 -2.045 1.00 96.25 152 LEU A CA 1
ATOM 1247 C C . LEU A 1 152 ? -12.075 -2.183 -2.855 1.00 96.25 152 LEU A C 1
ATOM 1249 O O . LEU A 1 152 ? -13.045 -1.734 -2.260 1.00 96.25 152 LEU A O 1
ATOM 1253 N N . HIS A 1 153 ? -12.031 -2.230 -4.191 1.00 94.75 153 HIS A N 1
ATOM 1254 C CA . HIS A 1 153 ? -13.167 -1.789 -5.018 1.00 94.75 153 HIS A CA 1
ATOM 1255 C C . HIS A 1 153 ? -14.378 -2.715 -4.922 1.00 94.75 153 HIS A C 1
ATOM 1257 O O . HIS A 1 153 ? -15.506 -2.277 -5.137 1.00 94.75 153 HIS A O 1
ATOM 1263 N N . LYS A 1 154 ? -14.149 -4.003 -4.652 1.00 95.56 154 LYS A N 1
ATOM 1264 C CA . LYS A 1 154 ? -15.213 -5.008 -4.539 1.00 95.56 154 LYS A CA 1
ATOM 1265 C C . LYS A 1 154 ? -15.734 -5.146 -3.111 1.00 95.56 154 LYS A C 1
ATOM 1267 O O . LYS A 1 154 ? -16.842 -5.638 -2.917 1.00 95.56 154 LYS A O 1
ATOM 1272 N N . ASN A 1 155 ? -14.946 -4.743 -2.117 1.00 93.62 155 ASN A N 1
ATOM 1273 C CA . ASN A 1 155 ? -15.295 -4.854 -0.711 1.00 93.62 155 ASN A CA 1
ATOM 1274 C C . ASN A 1 155 ? -16.056 -3.608 -0.237 1.00 93.62 155 ASN A C 1
ATOM 1276 O O . ASN A 1 155 ? -15.482 -2.531 -0.109 1.00 93.62 155 ASN A O 1
ATOM 1280 N N . SER A 1 156 ? -17.340 -3.769 0.091 1.00 93.56 156 SER A N 1
ATOM 1281 C CA . SER A 1 156 ? -18.226 -2.670 0.502 1.00 93.56 156 SER A CA 1
ATOM 1282 C C . SER A 1 156 ? -17.822 -1.963 1.800 1.00 93.56 156 SER A C 1
ATOM 1284 O O . SER A 1 156 ? -18.376 -0.910 2.109 1.00 93.56 156 SER A O 1
ATOM 1286 N N . LEU A 1 157 ? -16.901 -2.537 2.583 1.00 93.19 157 LEU A N 1
ATOM 1287 C CA . LEU A 1 157 ? -16.371 -1.900 3.791 1.00 93.19 157 LEU A CA 1
ATOM 1288 C C . LEU A 1 157 ? -15.391 -0.768 3.473 1.00 93.19 157 LEU A C 1
ATOM 1290 O O . LEU A 1 157 ? -15.197 0.104 4.317 1.00 93.19 157 LEU A O 1
ATOM 1294 N N . PHE A 1 158 ? -14.788 -0.777 2.282 1.00 93.50 158 PHE A N 1
ATOM 1295 C CA . PHE A 1 158 ? -13.840 0.237 1.846 1.00 93.50 158 PHE A CA 1
ATOM 1296 C C . PHE A 1 158 ? -14.493 1.195 0.858 1.00 93.50 158 PHE A C 1
ATOM 1298 O O . PHE A 1 158 ? -15.135 0.793 -0.109 1.00 93.50 158 PHE A O 1
ATOM 1305 N N . GLN A 1 159 ? -14.296 2.488 1.084 1.00 93.81 159 GLN A N 1
ATOM 1306 C CA . GLN A 1 159 ? -14.765 3.540 0.188 1.00 93.81 159 GLN A CA 1
ATOM 1307 C C . GLN A 1 159 ? -13.589 4.401 -0.237 1.00 93.81 159 GLN A C 1
ATOM 1309 O O . GLN A 1 159 ? -12.766 4.773 0.595 1.00 93.81 159 GLN A O 1
ATOM 1314 N N . LYS A 1 160 ? -13.510 4.743 -1.525 1.00 93.06 160 LYS A N 1
ATOM 1315 C CA . LYS A 1 160 ? -12.556 5.749 -2.001 1.00 93.06 160 LYS A CA 1
ATOM 1316 C C . LYS A 1 160 ? -12.964 7.098 -1.416 1.00 93.06 160 LYS A C 1
ATOM 1318 O O . LYS A 1 160 ? -14.041 7.595 -1.730 1.00 93.06 160 LYS A O 1
ATOM 1323 N N . THR A 1 161 ? -12.129 7.660 -0.551 1.00 89.31 161 THR A N 1
ATOM 1324 C CA . THR A 1 161 ? -12.442 8.894 0.180 1.00 89.31 161 THR A CA 1
ATOM 1325 C C . THR A 1 161 ? -11.697 10.093 -0.370 1.00 89.31 161 THR A C 1
ATOM 1327 O O . THR A 1 161 ? -12.250 11.190 -0.389 1.00 89.31 161 THR A O 1
ATOM 1330 N N . ARG A 1 162 ? -10.450 9.908 -0.817 1.00 88.94 162 ARG A N 1
ATOM 1331 C CA . ARG A 1 162 ? -9.583 11.013 -1.239 1.00 88.94 162 ARG A CA 1
ATOM 1332 C C . ARG A 1 162 ? -8.732 10.638 -2.436 1.00 88.94 162 ARG A C 1
ATOM 1334 O O . ARG A 1 162 ? -8.319 9.487 -2.597 1.00 88.94 162 ARG A O 1
ATOM 1341 N N . VAL A 1 163 ? -8.429 11.648 -3.245 1.00 89.19 163 VAL A N 1
ATOM 1342 C CA . VAL A 1 163 ? -7.445 11.551 -4.319 1.00 89.19 163 VAL A CA 1
ATOM 1343 C C . VAL A 1 163 ? -6.513 12.752 -4.237 1.00 89.19 163 VAL A C 1
ATOM 1345 O O . VAL A 1 163 ? -6.949 13.898 -4.329 1.00 89.19 163 VAL A O 1
ATOM 1348 N N . LEU A 1 164 ? -5.225 12.482 -4.054 1.00 87.88 164 LEU A N 1
ATOM 1349 C CA . LEU A 1 164 ? -4.185 13.500 -3.965 1.00 87.88 164 LEU A CA 1
ATOM 1350 C C . LEU A 1 164 ? -3.350 13.479 -5.238 1.00 87.88 164 LEU A C 1
ATOM 1352 O O . LEU A 1 164 ? -2.995 12.412 -5.735 1.00 87.88 164 LEU A O 1
ATOM 1356 N N . TYR A 1 165 ? -2.988 14.655 -5.729 1.00 85.38 165 TYR A N 1
ATOM 1357 C CA . TYR A 1 165 ? -2.143 14.809 -6.904 1.00 85.38 165 TYR A CA 1
ATOM 1358 C C . TYR A 1 165 ? -0.901 15.610 -6.566 1.00 85.38 165 TYR A C 1
ATOM 1360 O O . TYR A 1 165 ? -0.951 16.568 -5.797 1.00 85.38 165 TYR A O 1
ATOM 1368 N N . ARG A 1 166 ? 0.214 15.250 -7.189 1.00 83.12 166 ARG A N 1
ATOM 1369 C CA . ARG A 1 166 ? 1.417 16.070 -7.235 1.00 83.12 166 ARG A CA 1
ATOM 1370 C C . ARG A 1 166 ? 1.850 16.190 -8.684 1.00 83.12 166 ARG A C 1
ATOM 1372 O O . ARG A 1 166 ? 2.292 15.213 -9.284 1.00 83.12 166 ARG A O 1
ATOM 1379 N N . LEU A 1 167 ? 1.682 17.395 -9.218 1.00 75.44 167 LEU A N 1
ATOM 1380 C CA . LEU A 1 167 ? 1.907 17.704 -10.630 1.00 75.44 167 LEU A CA 1
ATOM 1381 C C . LEU A 1 167 ? 3.385 17.949 -10.942 1.00 75.44 167 LEU A C 1
ATOM 1383 O O . LEU A 1 167 ? 3.816 17.759 -12.070 1.00 75.44 167 LEU A O 1
ATOM 1387 N N . SER A 1 168 ? 4.168 18.385 -9.951 1.00 71.88 168 SER A N 1
ATOM 1388 C CA . SER A 1 168 ? 5.603 18.601 -10.124 1.00 71.88 168 SER A CA 1
ATOM 1389 C C . SER A 1 168 ? 6.412 18.310 -8.853 1.00 71.88 168 SER A C 1
ATOM 1391 O O . SER A 1 168 ? 5.872 18.371 -7.737 1.00 71.88 168 SER A O 1
ATOM 1393 N N . PRO A 1 169 ? 7.733 18.073 -8.986 1.00 71.12 169 PRO A N 1
ATOM 1394 C CA . PRO A 1 169 ? 8.657 17.967 -7.858 1.00 71.12 169 PRO A CA 1
ATOM 1395 C C . PRO A 1 169 ? 8.575 19.094 -6.833 1.00 71.12 169 PRO A C 1
ATOM 1397 O O . PRO A 1 169 ? 8.794 18.872 -5.643 1.00 71.12 169 PRO A O 1
ATOM 1400 N N . GLN A 1 170 ? 8.284 20.310 -7.269 1.00 72.00 170 GLN A N 1
ATOM 1401 C CA . GLN A 1 170 ? 8.344 21.491 -6.417 1.00 72.00 170 GLN A CA 1
ATOM 1402 C C . GLN A 1 170 ? 6.998 21.774 -5.739 1.00 72.00 170 GLN A C 1
ATOM 1404 O O . GLN A 1 170 ? 6.961 22.445 -4.707 1.00 72.00 170 GLN A O 1
ATOM 1409 N N . THR A 1 171 ? 5.903 21.220 -6.268 1.00 73.31 171 THR A N 1
ATOM 1410 C CA . THR A 1 171 ? 4.557 21.397 -5.709 1.00 73.31 171 THR A CA 1
ATOM 1411 C C . THR A 1 171 ? 4.269 20.435 -4.546 1.00 73.31 171 THR A C 1
ATOM 1413 O O . THR A 1 171 ? 4.699 19.275 -4.588 1.00 73.31 171 THR A O 1
ATOM 1416 N N . PRO A 1 172 ? 3.563 20.887 -3.488 1.00 77.25 172 PRO A N 1
ATOM 1417 C CA . PRO A 1 172 ? 2.984 19.986 -2.496 1.00 77.25 172 PRO A CA 1
ATOM 1418 C C . PRO A 1 172 ? 1.857 19.156 -3.123 1.00 77.25 172 PRO A C 1
ATOM 1420 O O . PRO A 1 172 ? 1.341 19.501 -4.188 1.00 77.25 172 PRO A O 1
ATOM 1423 N N . PHE A 1 173 ? 1.449 18.082 -2.445 1.00 78.19 173 PHE A N 1
ATOM 1424 C CA . PHE A 1 173 ? 0.223 17.386 -2.821 1.00 78.19 173 PHE A CA 1
ATOM 1425 C C . PHE A 1 173 ? -0.976 18.323 -2.713 1.00 78.19 173 PHE A C 1
ATOM 1427 O O . PHE A 1 173 ? -1.123 19.050 -1.730 1.00 78.19 173 PHE A O 1
ATOM 1434 N N . GLN A 1 174 ? -1.835 18.266 -3.719 1.00 79.38 174 GLN A N 1
ATOM 1435 C CA . GLN A 1 174 ? -3.115 18.946 -3.746 1.00 79.38 174 GLN A CA 1
ATOM 1436 C C . GLN A 1 174 ? -4.215 17.894 -3.731 1.00 79.38 174 GLN A C 1
ATOM 1438 O O . GLN A 1 174 ? -4.207 16.953 -4.527 1.00 79.38 174 GLN A O 1
ATOM 1443 N N . GLU A 1 175 ? -5.156 18.046 -2.809 1.00 79.12 175 GLU A N 1
ATOM 1444 C CA . GLU A 1 175 ? -6.415 17.320 -2.865 1.00 79.12 175 GLU A CA 1
ATOM 1445 C C . GLU A 1 175 ? -7.288 18.024 -3.901 1.00 79.12 175 GLU A C 1
ATOM 1447 O O . GLU A 1 175 ? -7.676 19.179 -3.717 1.00 79.12 175 GLU A O 1
ATOM 1452 N N . LEU A 1 176 ? -7.537 17.361 -5.030 1.00 66.44 176 LEU A N 1
ATOM 1453 C CA . LEU A 1 176 ? -8.527 17.868 -5.970 1.00 66.44 176 LEU A CA 1
ATOM 1454 C C . LEU A 1 176 ? -9.905 17.477 -5.432 1.00 66.44 176 LEU A C 1
ATOM 1456 O O . LEU A 1 176 ? -10.073 16.327 -5.012 1.00 66.44 176 LEU A O 1
ATOM 1460 N N . PRO A 1 177 ? -10.891 18.396 -5.427 1.00 56.22 177 PRO A N 1
ATOM 1461 C CA . PRO A 1 177 ? -12.235 18.062 -4.992 1.00 56.22 177 PRO A CA 1
ATOM 1462 C C . PRO A 1 177 ? -12.705 16.849 -5.787 1.00 56.22 177 PRO A C 1
ATOM 1464 O O . PRO A 1 177 ? -12.554 16.800 -7.010 1.00 56.22 177 PRO A O 1
ATOM 1467 N N . HIS A 1 178 ? -13.239 15.854 -5.081 1.00 50.00 178 HIS A N 1
ATOM 1468 C CA . HIS A 1 178 ? -13.845 14.689 -5.699 1.00 50.00 178 HIS A CA 1
ATOM 1469 C C . HIS A 1 178 ? -15.008 15.212 -6.553 1.00 50.00 178 HIS A C 1
ATOM 1471 O O . HIS A 1 178 ? -16.089 15.486 -6.034 1.00 50.00 178 HIS A O 1
ATOM 1477 N N . ILE A 1 179 ? -14.790 15.429 -7.854 1.00 44.34 179 ILE A N 1
ATOM 1478 C CA . ILE A 1 179 ? -15.878 15.746 -8.775 1.00 44.34 179 ILE A CA 1
ATOM 1479 C C . ILE A 1 179 ? -16.676 14.453 -8.860 1.00 44.34 179 ILE A C 1
ATOM 1481 O O . ILE A 1 179 ? -16.344 13.539 -9.615 1.00 44.34 179 ILE A O 1
ATOM 1485 N N . SER A 1 180 ? -17.684 14.315 -7.999 1.00 41.12 180 SER A N 1
ATOM 1486 C CA . SER A 1 180 ? -18.670 13.263 -8.161 1.00 41.12 180 SER A CA 1
ATOM 1487 C C . SER A 1 180 ? -19.237 13.454 -9.563 1.00 41.12 180 SER A C 1
ATOM 1489 O O . SER A 1 180 ? -19.741 14.532 -9.876 1.00 41.12 180 SER A O 1
ATOM 1491 N N . CYS A 1 181 ? -19.166 12.436 -10.416 1.00 39.59 181 CYS A N 1
ATOM 1492 C CA . CYS A 1 181 ? -19.739 12.482 -11.766 1.00 39.59 181 CYS A CA 1
ATOM 1493 C C . CYS A 1 181 ? -21.267 12.741 -11.776 1.00 39.59 181 CYS A C 1
ATOM 1495 O O . CYS A 1 181 ? -21.878 12.763 -12.836 1.00 39.59 181 CYS A O 1
ATOM 1497 N N . GLN A 1 182 ? -21.898 12.944 -10.613 1.00 40.12 182 GLN A N 1
ATOM 1498 C CA . GLN A 1 182 ? -23.312 13.272 -10.459 1.00 40.12 182 GLN A CA 1
ATOM 1499 C C . GLN A 1 182 ? -23.649 14.757 -10.673 1.00 40.12 182 GLN A C 1
ATOM 1501 O O . GLN A 1 182 ? -24.822 15.068 -10.831 1.00 40.12 182 GLN A O 1
ATOM 1506 N N . SER A 1 183 ? -22.678 15.675 -10.728 1.00 35.00 183 SER A N 1
ATOM 1507 C CA . SER A 1 183 ? -22.949 17.115 -10.912 1.00 35.00 183 SER A CA 1
ATOM 1508 C C . SER A 1 183 ? -22.791 17.632 -12.351 1.00 35.00 183 SER A C 1
ATOM 1510 O O . SER A 1 183 ? -22.851 18.836 -12.569 1.00 35.00 183 SER A O 1
ATOM 1512 N N . LEU A 1 184 ? -22.622 16.745 -13.340 1.00 36.94 184 LEU A N 1
ATOM 1513 C CA . LEU A 1 184 ? -22.550 17.093 -14.773 1.00 36.94 184 LEU A CA 1
ATOM 1514 C C . LEU A 1 184 ? -23.850 16.795 -15.549 1.00 36.94 184 LEU A C 1
ATOM 1516 O O . LEU A 1 184 ? -23.857 16.816 -16.776 1.00 36.94 184 LEU A O 1
ATOM 1520 N N . LEU A 1 185 ? -24.951 16.533 -14.839 1.00 39.97 185 LEU A N 1
ATOM 1521 C CA . LEU A 1 185 ? -26.297 16.383 -15.401 1.00 39.97 185 LEU A CA 1
ATOM 1522 C C . LEU A 1 185 ? -27.258 17.396 -14.759 1.00 39.97 185 LEU A C 1
ATOM 1524 O O . LEU A 1 185 ? -28.193 17.004 -14.064 1.00 39.97 185 LEU A O 1
ATOM 1528 N N . LEU A 1 186 ? -27.009 18.689 -14.969 1.00 39.22 186 LEU A N 1
ATOM 1529 C CA . LEU A 1 186 ? -28.020 19.750 -14.885 1.00 39.22 186 LEU A CA 1
ATOM 1530 C C . LEU A 1 186 ? -27.823 20.719 -16.050 1.00 39.22 186 LEU A C 1
ATOM 1532 O O . LEU A 1 186 ? -26.658 21.114 -16.280 1.00 39.22 186 LEU A O 1
#

Foldseek 3Di:
DVVVVVVVVVVVVVVPPFQKKKKKWKKKAFPPPRDIDTDAMWIAQSPDPQKIWFQDPPAGIDIDRDPDLVRPPWDLGIKIKMWMKIFGNVQADNVLCVQRPQAGDDPPQQAPDSRHHHGQSSVCVRNVHDWAQDPVGNVGTHGDPVNVVVVLVPDPRIDGDWMWMDNGSVDDIDTDPPPPVVPPPD